Protein AF-A0AAW2WRI2-F1 (afdb_monomer_lite)

Foldseek 3Di:
DDDDDDDDDDDDDDDDDDDDDDDDDDDDDDDDDDDDDDDCPPPPPPDDDDDPVRVVVVVVVVVVVVVVVVVVVVVVVVVVVVVVVVVVVVVVVVVCLQCDADPPPRDRLCPDQPPVVVVVVVVVVVVVVVVVVVVVVVVVVVVPDDDDDDDDDDDDDDDPDPPVVVVVVVVVVPPCDPSCVVVVVVVVVVVVVVVVVVVVVVVVVVD

Sequence (207 aa):
MLPDMNSTASGGDESQRKGDDGINNKSGSEDLHNNSINNQELKRKRYHRHTPEQIQEMEANKHNFQFETWHEHHKNSYFRTENNELRAENMRCKEALSNARCRACGRAIPVVGMSSNLNCLRLENAQLREQIEYLAAILAKFVDKPLADEAITPSSTVSPTIDTEAVRNLKESRRLRRCDIPAILFLLMQLVLQMKFIVLANEIIDS

Radius of gyration: 45.11 Å; chains: 1; bounding box: 108×60×119 Å

InterPro domains:
  IPR042160 Class IV homeodomain-leucine zipper [PTHR45654] (43-156)

Organism: NCBI:txid2727402

Secondary structure (DSSP, 8-state):
----------------------------------------------PPPPPHHHHHHHHHHHHHHHHHHHHHHHHHHHHHHHHHHHHHHHHHHHHHHHH-B-TTT--B---S-HHHHHHHHHHHHHHHHHHHHHHHHHHHHHHTS------------------HHHHHHHHHHTS--TTTHHHHHHHHHHHHHHHHHHHHHHHHH--

pLDDT: mean 71.24, std 19.74, range [36.31, 97.12]

Structure (mmCIF, N/CA/C/O backbone):
data_AF-A0AAW2WRI2-F1
#
_entry.id   AF-A0AAW2WRI2-F1
#
loop_
_atom_site.group_PDB
_atom_site.id
_atom_site.type_symbol
_atom_site.label_atom_id
_atom_site.label_alt_id
_atom_site.label_comp_id
_atom_site.label_asym_id
_atom_site.label_entity_id
_atom_site.label_seq_id
_atom_site.pdbx_PDB_ins_code
_atom_site.Cartn_x
_atom_site.Cartn_y
_atom_site.Cartn_z
_atom_site.occupancy
_atom_site.B_iso_or_equiv
_atom_site.auth_seq_id
_atom_site.auth_comp_id
_atom_site.auth_asym_id
_atom_site.auth_atom_id
_atom_site.pdbx_PDB_model_num
ATOM 1 N N . MET A 1 1 ? -40.127 -7.952 11.377 1.00 47.16 1 MET A N 1
ATOM 2 C CA . MET A 1 1 ? -39.695 -8.940 10.368 1.00 47.16 1 MET A CA 1
ATOM 3 C C . MET A 1 1 ? -38.363 -8.467 9.810 1.00 47.16 1 MET A C 1
ATOM 5 O O . MET A 1 1 ? -38.342 -7.473 9.101 1.00 47.16 1 MET A O 1
ATOM 9 N N . LEU A 1 2 ? -37.268 -9.106 10.215 1.00 47.03 2 LEU A N 1
ATOM 10 C CA . LEU A 1 2 ? -35.945 -8.997 9.589 1.00 47.03 2 LEU A CA 1
ATOM 11 C C . LEU A 1 2 ? -35.676 -10.346 8.897 1.00 47.03 2 LEU A C 1
ATOM 13 O O . LEU A 1 2 ? -36.103 -11.359 9.454 1.00 47.03 2 LEU A O 1
ATOM 17 N N . PRO A 1 3 ? -35.038 -10.387 7.714 1.00 60.50 3 PRO A N 1
ATOM 18 C CA . PRO A 1 3 ? -34.647 -11.638 7.084 1.00 60.50 3 PRO A CA 1
ATOM 19 C C . PRO A 1 3 ? -33.284 -12.095 7.616 1.00 60.50 3 PRO A C 1
ATOM 21 O O . PRO A 1 3 ? -32.334 -11.313 7.680 1.00 60.50 3 PRO A O 1
ATOM 24 N N . ASP A 1 4 ? -33.202 -13.373 7.973 1.00 44.25 4 ASP A N 1
ATOM 25 C CA . ASP A 1 4 ? -31.965 -14.049 8.345 1.00 44.25 4 ASP A CA 1
ATOM 26 C C . ASP A 1 4 ? -31.072 -14.259 7.118 1.00 44.25 4 ASP A C 1
ATOM 28 O O . ASP A 1 4 ? -31.508 -14.787 6.092 1.00 44.25 4 ASP A O 1
ATOM 32 N N . MET A 1 5 ? -29.798 -13.882 7.244 1.00 54.41 5 MET A N 1
ATOM 33 C CA . MET A 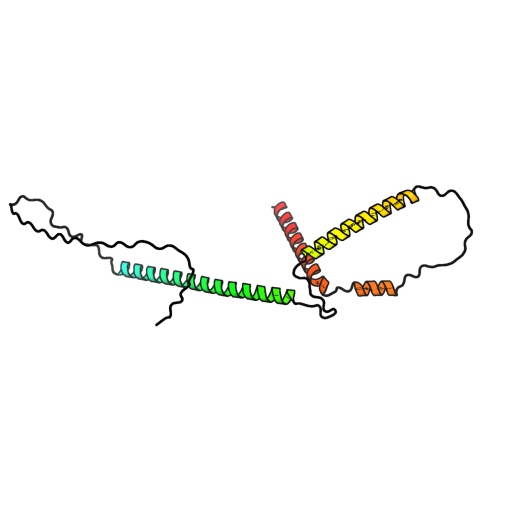1 5 ? -28.751 -14.238 6.289 1.00 54.41 5 MET A CA 1
ATOM 34 C C . MET A 1 5 ? -27.928 -15.384 6.862 1.00 54.41 5 MET A C 1
ATOM 36 O O . MET A 1 5 ? -27.078 -15.228 7.736 1.00 54.41 5 MET A O 1
ATOM 40 N N . ASN A 1 6 ? -28.261 -16.549 6.329 1.00 41.50 6 ASN A N 1
ATOM 41 C CA . ASN A 1 6 ? -27.577 -17.818 6.428 1.00 41.50 6 ASN A CA 1
ATOM 42 C C . ASN A 1 6 ? -26.214 -17.744 5.711 1.00 41.50 6 ASN A C 1
ATOM 44 O O . ASN A 1 6 ? -26.156 -17.340 4.550 1.00 41.50 6 ASN A O 1
ATOM 48 N N . SER A 1 7 ? -25.140 -18.182 6.369 1.00 43.34 7 SER A N 1
ATOM 49 C CA . SER A 1 7 ? -23.885 -18.545 5.703 1.00 43.34 7 SER A CA 1
ATOM 50 C C . SER A 1 7 ? -23.696 -20.043 5.845 1.00 43.34 7 SER A C 1
ATOM 52 O O . SER A 1 7 ? -23.239 -20.549 6.868 1.00 43.34 7 SER A O 1
ATOM 54 N N . THR A 1 8 ? -24.069 -20.738 4.779 1.00 43.44 8 THR A N 1
ATOM 55 C CA . THR A 1 8 ? -23.778 -22.140 4.526 1.00 43.44 8 THR A CA 1
ATOM 56 C C . THR A 1 8 ? -22.268 -22.305 4.353 1.00 43.44 8 THR A C 1
ATOM 58 O O . THR A 1 8 ? -21.699 -21.867 3.356 1.00 43.44 8 THR A O 1
ATOM 61 N N . ALA A 1 9 ? -21.614 -22.973 5.298 1.00 42.72 9 ALA A N 1
ATOM 62 C CA . ALA A 1 9 ? -20.387 -23.711 5.033 1.00 42.72 9 ALA A CA 1
ATOM 63 C C . ALA A 1 9 ? -20.629 -25.154 5.479 1.00 42.72 9 ALA A C 1
ATOM 65 O O . ALA A 1 9 ? -20.982 -25.433 6.620 1.00 42.72 9 ALA A O 1
ATOM 66 N N . SER A 1 10 ? -20.548 -26.028 4.488 1.00 42.22 10 SER A N 1
ATOM 67 C CA . SER A 1 10 ? -20.935 -27.429 4.480 1.00 42.22 10 SER A CA 1
ATOM 68 C C . SER A 1 10 ? -19.850 -28.314 5.096 1.00 42.22 10 SER A C 1
ATOM 70 O O . SER A 1 10 ? -18.679 -28.121 4.774 1.00 42.22 10 SER A O 1
ATOM 72 N N . GLY A 1 11 ? -20.255 -29.350 5.843 1.00 37.62 11 GLY A N 1
ATOM 73 C CA . GLY A 1 11 ? -19.534 -30.631 5.882 1.00 37.62 11 GLY A CA 1
ATOM 74 C C . GLY A 1 11 ? -19.335 -31.289 7.257 1.00 37.62 11 GLY A C 1
ATOM 75 O O . GLY A 1 11 ? -18.314 -31.022 7.874 1.00 37.62 11 GLY A O 1
ATOM 76 N N . GLY A 1 12 ? -20.272 -32.185 7.629 1.00 42.69 12 GLY A N 1
ATOM 77 C CA . GLY A 1 12 ? -20.120 -33.444 8.412 1.00 42.69 12 GLY A CA 1
ATOM 78 C C . GLY A 1 12 ? -19.697 -33.334 9.888 1.00 42.69 12 GLY A C 1
ATOM 79 O O . GLY A 1 12 ? -18.782 -32.598 10.213 1.00 42.69 12 GLY A O 1
ATOM 80 N N . ASP A 1 13 ? -20.288 -34.011 10.876 1.00 39.66 13 ASP A N 1
ATOM 81 C CA . ASP A 1 13 ? -20.990 -35.295 10.866 1.00 39.66 13 ASP A CA 1
ATOM 82 C C . ASP A 1 13 ? -22.164 -35.350 11.861 1.00 39.66 13 ASP A C 1
ATOM 84 O O . ASP A 1 13 ? -22.227 -34.651 12.874 1.00 39.66 13 ASP A O 1
ATOM 88 N N . GLU A 1 14 ? -23.101 -36.225 11.514 1.00 45.88 14 GLU A N 1
ATOM 89 C CA . GLU A 1 14 ? -24.366 -36.544 12.164 1.00 45.88 14 GLU A CA 1
ATOM 90 C C . GLU A 1 14 ? -24.211 -37.697 13.183 1.00 45.88 14 GLU A C 1
ATOM 92 O O . GLU A 1 14 ? -23.290 -38.504 13.076 1.00 45.88 14 GLU A O 1
ATOM 97 N N . SER A 1 15 ? -25.203 -37.839 14.077 1.00 44.00 15 SER A N 1
ATOM 98 C CA . SER A 1 15 ? -25.436 -38.904 15.089 1.00 44.00 15 SER A CA 1
ATOM 99 C C . SER A 1 15 ? -25.013 -38.513 16.514 1.00 44.00 15 SER A C 1
ATOM 101 O O . SER A 1 15 ? -23.879 -38.141 16.755 1.00 44.00 15 SER A O 1
ATOM 103 N N . GLN A 1 16 ? -25.846 -38.569 17.554 1.00 46.47 16 GLN A N 1
ATOM 104 C CA . GLN A 1 16 ? -27.067 -39.340 17.767 1.00 46.47 16 GLN A CA 1
ATOM 105 C C . GLN A 1 16 ? -27.889 -38.664 18.877 1.00 46.47 16 GLN A C 1
ATOM 107 O O . GLN A 1 16 ? -27.370 -38.317 19.937 1.00 46.47 16 GLN A O 1
ATOM 112 N N . ARG A 1 17 ? -29.195 -38.508 18.645 1.00 53.22 17 ARG A N 1
ATOM 113 C CA . ARG A 1 17 ? -30.177 -38.164 19.679 1.00 53.22 17 ARG A CA 1
ATOM 114 C C . ARG A 1 17 ? -30.472 -39.405 20.523 1.00 53.22 17 ARG A C 1
ATOM 116 O O . ARG A 1 17 ? -30.748 -40.460 19.959 1.00 53.22 17 ARG A O 1
ATOM 123 N N . LYS A 1 18 ? -30.539 -39.246 21.844 1.00 55.31 18 LYS A N 1
ATOM 124 C CA . LYS A 1 18 ? -31.410 -40.044 22.718 1.00 55.31 18 LYS A CA 1
ATOM 125 C C . LYS A 1 18 ? -31.896 -39.155 23.858 1.00 55.31 18 LYS A C 1
ATOM 127 O O . LYS A 1 18 ? -31.111 -38.747 24.706 1.00 55.31 18 LYS A O 1
ATOM 132 N N . GLY A 1 19 ? -33.180 -38.815 23.814 1.00 53.53 19 GLY A N 1
ATOM 133 C CA . GLY A 1 19 ? -33.929 -38.466 25.014 1.00 53.53 19 GLY A CA 1
ATOM 134 C C . GLY A 1 19 ? -34.420 -39.755 25.663 1.00 53.53 19 GLY A C 1
ATOM 135 O O . GLY A 1 19 ? -34.651 -40.725 24.941 1.00 53.53 19 GLY A O 1
ATOM 136 N N . ASP A 1 20 ? -34.548 -39.751 26.986 1.00 53.69 20 ASP A N 1
ATOM 137 C CA . ASP A 1 20 ? -35.508 -40.617 27.665 1.00 53.69 20 ASP A CA 1
ATOM 138 C C . ASP A 1 20 ? -35.852 -40.068 29.056 1.00 53.69 20 ASP A C 1
ATOM 140 O O . ASP A 1 20 ? -34.988 -39.868 29.909 1.00 53.69 20 ASP A O 1
ATOM 144 N N . ASP A 1 21 ? -37.134 -39.744 29.178 1.00 49.03 21 ASP A N 1
ATOM 145 C CA . ASP A 1 21 ? -38.068 -40.064 30.249 1.00 49.03 21 ASP A CA 1
ATOM 146 C C . ASP A 1 21 ? -37.798 -39.667 31.706 1.00 49.03 21 ASP A C 1
ATOM 148 O O . ASP A 1 21 ? -36.940 -40.165 32.435 1.00 49.03 21 ASP A O 1
ATOM 152 N N . GLY A 1 22 ? -38.683 -38.771 32.151 1.00 52.59 22 GLY A N 1
ATOM 153 C CA . GLY A 1 22 ? -38.867 -38.395 33.536 1.00 52.59 22 GLY A CA 1
ATOM 154 C C . GLY A 1 22 ? -39.382 -39.540 34.402 1.00 52.59 22 GLY A C 1
ATOM 155 O O . GLY A 1 22 ? -40.205 -40.357 33.996 1.00 52.59 22 GLY A O 1
ATOM 156 N N . ILE A 1 23 ? -38.953 -39.512 35.661 1.00 56.38 23 ILE A N 1
ATOM 157 C CA . ILE A 1 23 ? -39.511 -40.337 36.726 1.00 56.38 23 ILE A CA 1
ATOM 158 C C . ILE A 1 23 ? -39.968 -39.390 37.833 1.00 56.38 23 ILE A C 1
ATOM 160 O O . ILE A 1 23 ? -39.173 -38.802 38.568 1.00 56.38 23 ILE A O 1
ATOM 164 N N . ASN A 1 24 ? -41.282 -39.208 37.902 1.00 51.59 24 ASN A N 1
ATOM 165 C CA . ASN A 1 24 ? -41.974 -38.523 38.978 1.00 51.59 24 ASN A CA 1
ATOM 166 C C . ASN A 1 24 ? -42.201 -39.524 40.115 1.00 51.59 24 ASN A C 1
ATOM 168 O O . ASN A 1 24 ? -43.126 -40.327 40.037 1.00 51.59 24 ASN A O 1
ATOM 172 N N . ASN A 1 25 ? -41.391 -39.462 41.172 1.00 47.78 25 ASN A N 1
ATOM 173 C CA . ASN A 1 25 ? -41.648 -40.222 42.393 1.00 47.78 25 ASN A CA 1
ATOM 174 C C . ASN A 1 25 ? -42.131 -39.283 43.494 1.00 47.78 25 ASN A C 1
ATOM 176 O O . ASN A 1 25 ? -41.368 -38.731 44.285 1.00 47.78 25 ASN A O 1
ATOM 180 N N . LYS A 1 26 ? -43.454 -39.133 43.524 1.00 52.28 26 LYS A N 1
ATOM 181 C CA . LYS A 1 26 ? -44.216 -38.671 44.674 1.00 52.28 26 LYS A CA 1
ATOM 182 C C . LYS A 1 26 ? -44.413 -39.861 45.612 1.00 52.28 26 LYS A C 1
ATOM 184 O O . LYS A 1 26 ? -45.219 -40.731 45.314 1.00 52.28 26 LYS A O 1
ATOM 189 N N . SER A 1 27 ? -43.714 -39.866 46.743 1.00 46.06 27 SER A N 1
ATOM 190 C CA . SER A 1 27 ? -44.052 -40.721 47.885 1.00 46.06 27 SER A CA 1
ATOM 191 C C . SER A 1 27 ? -44.085 -39.874 49.144 1.00 46.06 27 SER A C 1
ATOM 193 O O . SER A 1 27 ? -43.056 -39.407 49.625 1.00 46.06 27 SER A O 1
ATOM 195 N N . GLY A 1 28 ? -45.301 -39.652 49.638 1.00 47.72 28 GLY A N 1
ATOM 196 C CA . GLY A 1 28 ? -45.527 -39.273 51.022 1.00 47.72 28 GLY A CA 1
ATOM 197 C C . GLY A 1 28 ? -45.498 -40.522 51.897 1.00 47.72 28 GLY A C 1
ATOM 198 O O . GLY A 1 28 ? -46.007 -41.567 51.499 1.00 47.72 28 GLY A O 1
ATOM 199 N N . SER A 1 29 ? -44.922 -40.386 53.084 1.00 51.91 29 SER A N 1
ATOM 200 C CA . SER A 1 29 ? -45.234 -41.225 54.236 1.00 51.91 29 SER A CA 1
ATOM 201 C C . SER A 1 29 ? -45.236 -40.311 55.449 1.00 51.91 29 SER A C 1
ATOM 203 O O . SER A 1 29 ? -44.223 -39.694 55.778 1.00 51.91 29 SER A O 1
ATOM 205 N N . GLU A 1 30 ? -46.414 -40.169 56.039 1.00 53.22 30 GLU A N 1
ATOM 206 C CA . GLU A 1 30 ? -46.618 -39.625 57.373 1.00 53.22 30 GLU A CA 1
ATOM 207 C C . GLU A 1 30 ? -46.161 -40.682 58.379 1.00 53.22 30 GLU A C 1
ATOM 209 O O . GLU A 1 30 ? -46.449 -41.851 58.159 1.00 53.22 30 GLU A O 1
ATOM 214 N N . ASP A 1 31 ? -45.468 -40.282 59.449 1.00 44.66 31 ASP A N 1
ATOM 215 C CA . ASP A 1 31 ? -45.507 -40.979 60.739 1.00 44.66 31 ASP A CA 1
ATOM 216 C C . ASP A 1 31 ? -45.047 -40.040 61.869 1.00 44.66 31 ASP A C 1
ATOM 218 O O . ASP A 1 31 ? -44.066 -39.301 61.768 1.00 44.66 31 ASP A O 1
ATOM 222 N N . LEU A 1 32 ? -45.837 -40.045 62.942 1.00 60.97 32 LEU A N 1
ATOM 223 C CA . LEU A 1 32 ? -45.822 -39.139 64.089 1.00 60.97 32 LEU A CA 1
ATOM 224 C C . LEU A 1 32 ? -45.046 -39.741 65.274 1.00 60.97 32 LEU A C 1
ATOM 226 O O . LEU A 1 32 ? -45.440 -40.808 65.738 1.00 60.97 32 LEU A O 1
ATOM 230 N N . HIS A 1 33 ? -44.105 -39.006 65.894 1.00 44.62 33 HIS A N 1
ATOM 231 C CA . HIS A 1 33 ? -44.036 -38.921 67.371 1.00 44.62 33 HIS A CA 1
ATOM 232 C C . HIS A 1 33 ? -43.147 -37.788 67.942 1.00 44.62 33 HIS A C 1
ATOM 234 O O . HIS A 1 33 ? -41.928 -37.790 67.835 1.00 44.62 33 HIS A O 1
ATOM 240 N N . ASN A 1 34 ? -43.837 -36.842 68.586 1.00 43.34 34 ASN A N 1
ATOM 241 C CA . ASN A 1 34 ? -43.597 -36.186 69.881 1.00 43.34 34 ASN A CA 1
ATOM 242 C C . ASN A 1 34 ? -42.181 -35.715 70.322 1.00 43.34 34 ASN A C 1
ATOM 244 O O . ASN A 1 34 ? -41.398 -36.453 70.908 1.00 43.34 34 ASN A O 1
ATOM 248 N N . ASN A 1 35 ? -41.978 -34.402 70.159 1.00 50.41 35 ASN A N 1
ATOM 249 C CA . ASN A 1 35 ? -41.475 -33.405 71.121 1.00 50.41 35 ASN A CA 1
ATOM 250 C C . ASN A 1 35 ? -40.192 -33.682 71.944 1.00 50.41 35 ASN A C 1
ATOM 252 O O . ASN A 1 35 ? -40.241 -34.225 73.045 1.00 50.41 35 ASN A O 1
ATOM 256 N N . SER A 1 36 ? -39.072 -33.102 71.493 1.00 41.16 36 SER A N 1
ATOM 257 C CA . SER A 1 36 ? -38.109 -32.443 72.387 1.00 41.16 36 SER A CA 1
ATOM 258 C C . SER A 1 36 ? -37.317 -31.369 71.627 1.00 41.16 36 SER A C 1
ATOM 260 O O . SER A 1 36 ? -36.593 -31.656 70.678 1.00 41.16 36 SER A O 1
ATOM 262 N N . ILE A 1 37 ? -37.561 -30.119 72.021 1.00 52.50 37 ILE A N 1
ATOM 263 C CA . ILE A 1 37 ? -36.780 -28.883 71.853 1.00 52.50 37 ILE A CA 1
ATOM 264 C C . ILE A 1 37 ? -35.458 -29.046 71.075 1.00 52.50 37 ILE A C 1
ATOM 266 O O . ILE A 1 37 ? -34.527 -29.651 71.592 1.00 52.50 37 ILE A O 1
ATOM 270 N N . ASN A 1 38 ? -35.351 -28.419 69.890 1.00 39.53 38 ASN A N 1
ATOM 271 C CA . ASN A 1 38 ? -34.228 -27.543 69.498 1.00 39.53 38 ASN A CA 1
ATOM 272 C C . ASN A 1 38 ? -34.357 -27.015 68.046 1.00 39.53 38 ASN A C 1
ATOM 274 O O . ASN A 1 38 ? -33.996 -27.669 67.076 1.00 39.53 38 ASN A O 1
ATOM 278 N N . ASN A 1 39 ? -34.798 -25.759 67.922 1.00 44.34 39 ASN A N 1
ATOM 279 C CA . ASN A 1 39 ? -34.110 -24.719 67.139 1.00 44.34 39 ASN A CA 1
ATOM 280 C C . ASN A 1 39 ? -33.724 -24.957 65.662 1.00 44.34 39 ASN A C 1
ATOM 282 O O . ASN A 1 39 ? -32.673 -24.487 65.228 1.00 44.34 39 ASN A O 1
ATOM 286 N N . GLN A 1 40 ? -34.582 -25.543 64.831 1.00 50.38 40 GLN A N 1
ATOM 287 C CA . GLN A 1 40 ? -34.477 -25.344 63.376 1.00 50.38 40 GLN A CA 1
ATOM 288 C C . GLN A 1 40 ? -35.842 -25.056 62.758 1.00 50.38 40 GLN A C 1
ATOM 290 O O . GLN A 1 40 ? -36.305 -25.723 61.838 1.00 50.38 40 GLN A O 1
ATOM 295 N N . GLU A 1 41 ? -36.475 -23.989 63.250 1.00 50.34 41 GLU A N 1
ATOM 296 C CA . GLU A 1 41 ? -37.354 -23.187 62.407 1.00 50.34 41 GLU A CA 1
ATOM 297 C C . GLU A 1 41 ? -36.626 -22.983 61.075 1.00 50.34 41 GLU A C 1
ATOM 299 O O . GLU A 1 41 ? -35.471 -22.549 61.059 1.00 50.34 41 GLU A O 1
ATOM 304 N N . LEU A 1 42 ? -37.264 -23.399 59.982 1.00 57.81 42 LEU A N 1
ATOM 305 C CA . LEU A 1 42 ? -36.819 -23.206 58.612 1.00 57.81 42 LEU A CA 1
ATOM 306 C C . LEU A 1 42 ? -36.471 -21.727 58.423 1.00 57.81 42 LEU A C 1
ATOM 308 O O . LEU A 1 42 ? -37.320 -20.929 58.024 1.00 57.81 42 LEU A O 1
ATOM 312 N N . LYS A 1 43 ? -35.221 -21.355 58.725 1.00 54.16 43 LYS A N 1
ATOM 313 C CA . LYS A 1 43 ? -34.659 -20.030 58.490 1.00 54.16 43 LYS A CA 1
ATOM 314 C C . LYS A 1 43 ? -34.570 -19.885 56.983 1.00 54.16 43 LYS A C 1
ATOM 316 O O . LYS A 1 43 ? -33.516 -20.074 56.380 1.00 54.16 43 LYS A O 1
ATOM 321 N N . ARG A 1 44 ? -35.715 -19.592 56.361 1.00 59.69 44 ARG A N 1
ATOM 322 C CA . ARG A 1 44 ? -35.811 -19.073 55.007 1.00 59.69 44 ARG A CA 1
ATOM 323 C C . ARG A 1 44 ? -34.824 -17.924 54.974 1.00 59.69 44 ARG A C 1
ATOM 325 O O . ARG A 1 44 ? -35.032 -16.919 55.653 1.00 59.69 44 ARG A O 1
ATOM 332 N N . LYS A 1 45 ? -33.705 -18.137 54.280 1.00 59.25 45 LYS A N 1
ATOM 333 C CA . LYS A 1 45 ? -32.652 -17.140 54.125 1.00 59.25 45 LYS A CA 1
ATOM 334 C C . LYS A 1 45 ? -33.337 -15.903 53.563 1.00 59.25 45 LYS A C 1
ATOM 336 O O . LYS A 1 45 ? -33.780 -15.898 52.418 1.00 59.25 45 LYS A O 1
ATOM 341 N N . ARG A 1 46 ? -33.528 -14.897 54.416 1.00 64.19 46 ARG A N 1
ATOM 342 C CA . ARG A 1 46 ? -34.139 -13.631 54.036 1.00 64.19 46 ARG A CA 1
ATOM 343 C C . ARG A 1 46 ? -33.089 -12.931 53.184 1.00 64.19 46 ARG A C 1
ATOM 345 O O . ARG A 1 46 ? -32.133 -12.378 53.720 1.00 64.19 46 ARG A O 1
ATOM 352 N N . TYR A 1 47 ? -33.199 -13.087 51.866 1.00 71.50 47 TYR A N 1
ATOM 353 C CA . TYR A 1 47 ? -32.266 -12.487 50.921 1.00 71.50 47 TYR A CA 1
ATOM 354 C C . TYR A 1 47 ? -32.177 -10.986 51.197 1.00 71.50 47 TYR A C 1
ATOM 356 O O . TYR A 1 47 ? -33.203 -10.315 51.335 1.00 71.50 47 TYR A O 1
ATOM 364 N N . HIS A 1 48 ? -30.954 -10.473 51.319 1.00 81.69 48 HIS A N 1
ATOM 365 C CA . HIS A 1 48 ? -30.738 -9.035 51.366 1.00 81.69 48 HIS A CA 1
ATOM 366 C C . HIS A 1 48 ? -31.167 -8.452 50.026 1.00 81.69 48 HIS A C 1
ATOM 368 O O . HIS A 1 48 ? -30.658 -8.830 48.971 1.00 81.69 48 HIS A O 1
ATOM 374 N N . ARG A 1 49 ? -32.160 -7.567 50.072 1.00 81.94 49 ARG A N 1
ATOM 375 C CA . ARG A 1 49 ? -32.594 -6.811 48.907 1.00 81.94 49 ARG A CA 1
ATOM 376 C C . ARG A 1 49 ? -31.636 -5.637 48.747 1.00 81.94 49 ARG A C 1
ATOM 378 O O . ARG A 1 49 ? -31.415 -4.911 49.712 1.00 81.94 49 ARG A O 1
ATOM 385 N N . HIS A 1 50 ? -31.089 -5.472 47.548 1.00 90.56 50 HIS A N 1
ATOM 386 C CA . HIS A 1 50 ? -30.265 -4.316 47.206 1.00 90.56 50 HIS A CA 1
ATOM 387 C C . HIS A 1 50 ? -31.044 -3.021 47.452 1.00 90.56 50 HIS A C 1
ATOM 389 O O . HIS A 1 50 ? -32.268 -2.973 47.251 1.00 90.56 50 HIS A O 1
ATOM 395 N N . THR A 1 51 ? -30.343 -1.985 47.906 1.00 92.81 51 THR A N 1
ATOM 396 C CA . THR A 1 51 ? -30.940 -0.657 48.052 1.00 92.81 51 THR A CA 1
ATOM 397 C C . THR A 1 51 ? -31.289 -0.095 46.667 1.00 92.81 51 THR A C 1
ATOM 399 O O . THR A 1 51 ? -30.700 -0.509 45.666 1.00 92.81 51 THR A O 1
ATOM 402 N N . PRO A 1 52 ? -32.254 0.834 46.564 1.00 92.88 52 PRO A N 1
ATOM 403 C CA . PRO A 1 52 ? -32.579 1.480 45.291 1.00 92.88 52 PRO A CA 1
ATOM 404 C C . PRO A 1 52 ? -31.358 2.112 44.605 1.00 92.88 52 PRO A C 1
ATOM 406 O O . PRO A 1 52 ? -31.222 2.007 43.392 1.00 92.88 52 PRO A O 1
ATOM 409 N N . GLU A 1 53 ? -30.440 2.685 45.384 1.00 93.25 53 GLU A N 1
ATOM 410 C CA . GLU A 1 53 ? -29.192 3.289 44.897 1.00 93.25 53 GLU A CA 1
ATOM 411 C C . GLU A 1 53 ? -28.270 2.249 44.250 1.00 93.25 53 GLU A C 1
ATOM 413 O O . GLU A 1 53 ? -27.770 2.463 43.150 1.00 93.25 53 GLU A O 1
ATOM 418 N N . GLN A 1 54 ? -28.112 1.081 44.880 1.00 93.44 54 GLN A N 1
ATOM 419 C CA . GLN A 1 54 ? -27.318 -0.017 44.323 1.00 93.44 54 GLN A CA 1
ATOM 420 C C . GLN A 1 54 ? -27.908 -0.546 43.016 1.00 93.44 54 GLN A C 1
ATOM 422 O O . GLN A 1 54 ? -27.166 -0.926 42.117 1.00 93.44 54 GLN A O 1
ATOM 427 N N . ILE A 1 55 ? -29.239 -0.585 42.905 1.00 91.88 55 ILE A N 1
ATOM 428 C CA . ILE A 1 55 ? -29.922 -0.996 41.672 1.00 91.88 55 ILE A CA 1
ATOM 429 C C . ILE A 1 55 ? -29.668 0.037 40.572 1.00 91.88 55 ILE A C 1
ATOM 431 O O . ILE A 1 55 ? -29.289 -0.344 39.468 1.00 91.88 55 ILE A O 1
ATOM 435 N N . GLN A 1 56 ? -29.796 1.326 40.889 1.00 96.12 56 GLN A N 1
ATOM 436 C CA . GLN A 1 56 ? -29.557 2.414 39.944 1.00 96.12 56 GLN A CA 1
ATOM 437 C C . GLN A 1 56 ? -28.108 2.433 39.437 1.00 96.12 56 GLN A C 1
ATOM 439 O O . GLN A 1 56 ? -27.877 2.617 38.244 1.00 96.12 56 GLN A O 1
ATOM 444 N N . GLU A 1 57 ? -27.132 2.199 40.315 1.00 95.38 57 GLU A N 1
ATOM 445 C CA . GLU A 1 57 ? -25.724 2.086 39.926 1.00 95.38 57 GLU A CA 1
ATOM 446 C C . GLU A 1 57 ? -25.489 0.874 39.012 1.00 95.38 57 GLU A C 1
ATOM 448 O O . GLU A 1 57 ? -24.826 0.982 37.980 1.00 95.38 57 GLU A O 1
ATOM 453 N N . MET A 1 58 ? -26.081 -0.279 39.336 1.00 94.12 58 MET A N 1
ATOM 454 C CA . MET A 1 58 ? -25.983 -1.484 38.507 1.00 94.12 58 MET A CA 1
ATOM 455 C C . MET A 1 58 ? -26.600 -1.279 37.121 1.00 94.12 58 MET A C 1
ATOM 457 O O . MET A 1 58 ? -26.042 -1.724 36.117 1.00 94.12 58 MET A O 1
ATOM 461 N N . GLU A 1 59 ? -27.744 -0.599 37.060 1.00 95.56 59 GLU A N 1
ATOM 462 C CA . GLU A 1 59 ? -28.415 -0.241 35.814 1.00 95.56 59 GLU A CA 1
ATOM 463 C C . GLU A 1 59 ? -27.562 0.734 34.996 1.00 95.56 59 GLU A C 1
ATOM 465 O O . GLU A 1 59 ? -27.333 0.486 33.812 1.00 95.56 59 GLU A O 1
ATOM 470 N N . ALA A 1 60 ? -27.005 1.777 35.617 1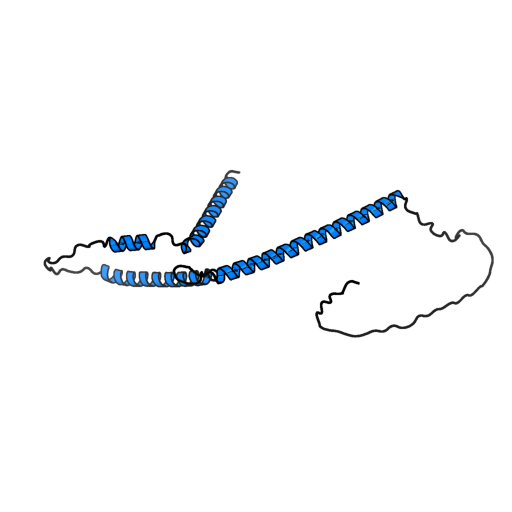.00 93.94 60 ALA A N 1
ATOM 471 C CA . ALA A 1 60 ? -26.104 2.723 34.960 1.00 93.94 60 ALA A CA 1
ATOM 472 C C . ALA A 1 60 ? -24.843 2.037 34.408 1.00 93.94 60 ALA A C 1
ATOM 474 O O . ALA A 1 60 ? -24.493 2.236 33.244 1.00 93.94 60 ALA A O 1
ATOM 475 N N . ASN A 1 61 ? -24.210 1.162 35.192 1.00 95.00 61 ASN A N 1
ATOM 476 C CA . ASN A 1 61 ? -23.040 0.394 34.763 1.00 95.00 61 ASN A CA 1
ATOM 477 C C . ASN A 1 61 ? -23.374 -0.549 33.603 1.00 95.00 61 ASN A C 1
ATOM 479 O O . ASN A 1 61 ? -22.609 -0.654 32.645 1.00 95.00 61 ASN A O 1
ATOM 483 N N . LYS A 1 62 ? -24.543 -1.197 33.640 1.00 94.12 62 LYS A N 1
ATOM 484 C CA . LYS A 1 62 ? -25.035 -2.029 32.536 1.00 94.12 62 LYS A CA 1
ATOM 485 C C . LYS A 1 62 ? -25.249 -1.208 31.263 1.00 94.12 62 LYS A C 1
ATOM 487 O O . LYS A 1 62 ? -24.876 -1.667 30.184 1.00 94.12 62 LYS A O 1
ATOM 492 N N . HIS A 1 63 ? -25.840 -0.019 31.375 1.00 94.94 63 HIS A N 1
ATOM 493 C CA . HIS A 1 63 ? -26.039 0.881 30.241 1.00 94.94 63 HIS A CA 1
ATOM 494 C C . HIS A 1 63 ? -24.712 1.386 29.673 1.00 94.94 63 HIS A C 1
ATOM 496 O O . HIS A 1 63 ? -24.546 1.369 28.455 1.00 94.94 63 HIS A O 1
ATOM 502 N N . ASN A 1 64 ? -23.755 1.763 30.527 1.00 93.69 64 ASN A N 1
ATOM 503 C CA . ASN A 1 64 ? -22.441 2.208 30.075 1.00 93.69 64 ASN A CA 1
ATOM 504 C C . ASN A 1 64 ? -21.673 1.074 29.380 1.00 93.69 64 ASN A C 1
ATOM 506 O O . ASN A 1 64 ? -21.211 1.244 28.257 1.00 93.69 64 ASN A O 1
ATOM 510 N N . PHE A 1 65 ? -21.649 -0.124 29.970 1.00 95.31 65 PHE A N 1
ATOM 511 C CA . PHE A 1 65 ? -21.029 -1.299 29.353 1.00 95.31 65 PHE A CA 1
ATOM 512 C C . PHE A 1 65 ? -21.663 -1.653 27.997 1.00 95.31 65 PHE A C 1
ATOM 514 O O . PHE A 1 65 ? -20.959 -1.966 27.034 1.00 95.31 65 PHE A O 1
ATOM 521 N N . GLN A 1 66 ? -22.996 -1.581 27.889 1.00 93.00 66 GLN A N 1
ATOM 522 C CA . GLN A 1 66 ? -23.690 -1.783 26.613 1.00 93.00 66 GLN A CA 1
ATOM 523 C C . GLN A 1 66 ? -23.330 -0.713 25.581 1.00 93.00 66 GLN A C 1
ATOM 525 O O . GLN A 1 66 ? -23.093 -1.056 24.423 1.00 93.00 66 GLN A O 1
ATOM 530 N N . PHE A 1 67 ? -23.282 0.559 25.982 1.00 95.94 67 PHE A N 1
ATOM 531 C CA . PHE A 1 67 ? -22.920 1.662 25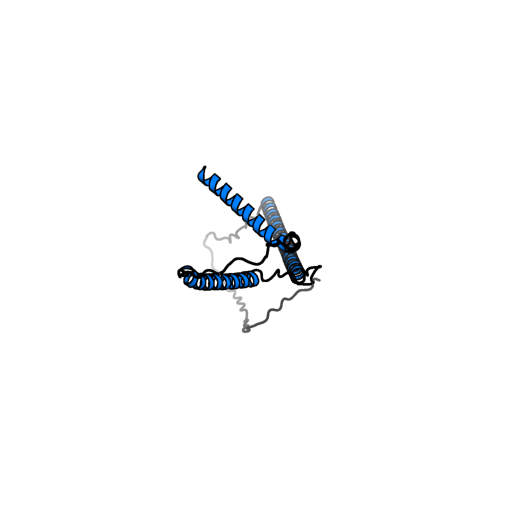.097 1.00 95.94 67 PHE A CA 1
ATOM 532 C C . PHE A 1 67 ? -21.478 1.537 24.605 1.00 95.94 67 PHE A C 1
ATOM 534 O O . PHE A 1 67 ? -21.248 1.616 23.402 1.00 95.94 67 PHE A O 1
ATOM 541 N N . GLU A 1 68 ? -20.525 1.270 25.499 1.00 94.50 68 GLU A N 1
ATOM 542 C CA . GLU A 1 68 ? -19.119 1.048 25.157 1.00 94.50 68 GLU A CA 1
ATOM 543 C C . GLU A 1 68 ? -18.971 -0.129 24.189 1.00 94.50 68 GLU A C 1
ATOM 545 O O . GLU A 1 68 ? -18.349 0.011 23.140 1.00 94.50 68 GLU A O 1
ATOM 550 N N . THR A 1 69 ? -19.629 -1.258 24.465 1.00 92.50 69 THR A N 1
ATOM 551 C CA . THR A 1 69 ? -19.613 -2.433 23.579 1.00 92.50 69 THR A CA 1
ATOM 552 C C . THR A 1 69 ? -20.190 -2.107 22.198 1.00 92.50 69 THR A C 1
ATOM 554 O O . THR A 1 69 ? -19.580 -2.425 21.175 1.00 92.50 69 THR A O 1
ATOM 557 N N . TRP A 1 70 ? -21.348 -1.441 22.143 1.00 93.69 70 TRP A N 1
ATOM 558 C CA . TRP A 1 70 ? -21.967 -1.018 20.884 1.00 93.69 70 TRP A CA 1
ATOM 559 C C . TRP A 1 70 ? -21.070 -0.043 20.113 1.00 93.69 70 TRP A C 1
ATOM 561 O O . TRP A 1 70 ? -20.876 -0.200 18.907 1.00 93.69 70 TRP A O 1
ATOM 571 N N . HIS A 1 71 ? -20.475 0.922 20.810 1.00 94.06 71 HIS A N 1
ATOM 572 C CA . HIS A 1 71 ? -19.576 1.913 20.240 1.00 94.06 71 HIS A CA 1
ATOM 573 C C . HIS A 1 71 ? -18.291 1.271 19.696 1.00 94.06 71 HIS A C 1
ATOM 575 O O . HIS A 1 71 ? -17.870 1.592 18.585 1.00 94.06 71 HIS A O 1
ATOM 581 N N . GLU A 1 72 ? -17.690 0.318 20.416 1.00 93.94 72 GLU A N 1
ATOM 582 C CA . GLU A 1 72 ? -16.543 -0.456 19.930 1.00 93.94 72 GLU A CA 1
ATOM 583 C C . GLU A 1 72 ? -16.895 -1.284 18.691 1.00 93.94 72 GLU A C 1
ATOM 585 O O . GLU A 1 72 ? -16.166 -1.247 17.697 1.00 93.94 72 GLU A O 1
ATOM 590 N N . HIS A 1 73 ? -18.034 -1.984 18.695 1.00 94.19 73 HIS A N 1
ATOM 591 C CA . HIS A 1 73 ? -18.503 -2.714 17.515 1.00 94.19 73 HIS A CA 1
ATOM 592 C C . HIS A 1 73 ? -18.739 -1.785 16.321 1.00 94.19 73 HIS A C 1
ATOM 594 O O . HIS A 1 73 ? -18.332 -2.119 15.207 1.00 94.19 73 HIS A O 1
ATOM 600 N N . HIS A 1 74 ? -19.337 -0.614 16.543 1.00 95.94 74 HIS A N 1
ATOM 601 C CA . HIS A 1 74 ? -19.569 0.382 15.502 1.00 95.94 74 HIS A CA 1
ATOM 602 C C . HIS A 1 74 ? -18.250 0.915 14.927 1.00 95.94 74 HIS A C 1
ATOM 604 O O . HIS A 1 74 ? -18.067 0.911 13.709 1.00 95.94 74 HIS A O 1
ATOM 610 N N . LYS A 1 75 ? -17.289 1.298 15.781 1.00 94.25 75 LYS A N 1
ATOM 611 C CA . LYS A 1 75 ? -15.947 1.724 15.350 1.00 94.25 75 LYS A CA 1
ATOM 612 C C . LYS A 1 75 ? -15.222 0.628 14.574 1.00 94.25 75 LYS A C 1
ATOM 614 O O . LYS A 1 75 ? -14.659 0.896 13.518 1.00 94.25 75 LYS A O 1
ATOM 619 N N . ASN A 1 76 ? -15.254 -0.614 15.052 1.00 93.25 76 ASN A N 1
ATOM 620 C CA . ASN A 1 76 ? -14.617 -1.739 14.367 1.00 93.25 76 ASN A CA 1
ATOM 621 C C . ASN A 1 76 ? -15.283 -2.017 13.009 1.00 93.25 76 ASN A C 1
ATOM 623 O O . ASN A 1 76 ? -14.594 -2.225 12.014 1.00 93.25 76 ASN A O 1
ATOM 627 N N . SER A 1 77 ? -16.615 -1.953 12.942 1.00 96.69 77 SER A N 1
ATOM 628 C CA . SER A 1 77 ? -17.373 -2.073 11.692 1.00 96.69 77 SER A CA 1
ATOM 629 C C . SER A 1 77 ? -17.008 -0.973 10.695 1.00 96.69 77 SER A C 1
ATOM 631 O O . SER A 1 77 ? -16.777 -1.257 9.518 1.00 96.69 77 SER A O 1
ATOM 633 N N . TYR A 1 78 ? -16.902 0.270 11.167 1.00 95.81 78 TYR A N 1
ATOM 634 C CA . TYR A 1 78 ? -16.453 1.404 10.366 1.00 95.81 78 TYR A CA 1
ATOM 635 C C . TYR A 1 78 ? -15.039 1.167 9.817 1.00 95.81 78 TYR A C 1
ATOM 637 O O . TYR A 1 78 ? -14.854 1.146 8.601 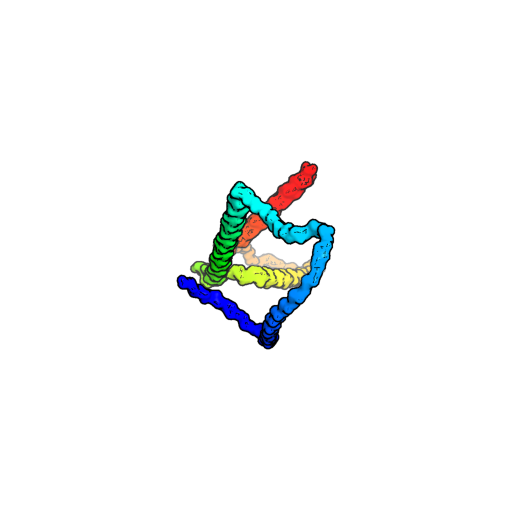1.00 95.81 78 TYR A O 1
ATOM 645 N N . PHE A 1 79 ? -14.065 0.853 10.680 1.00 96.69 79 PHE A N 1
ATOM 646 C CA . PHE A 1 79 ? -12.686 0.599 10.251 1.00 96.69 79 PHE A CA 1
ATOM 647 C C . PHE A 1 79 ? -12.562 -0.594 9.301 1.00 96.69 79 PHE A C 1
ATOM 649 O O . PHE A 1 79 ? -11.753 -0.561 8.378 1.00 96.69 79 PHE A O 1
ATOM 656 N N . ARG A 1 80 ? -13.356 -1.657 9.483 1.00 94.94 80 ARG A N 1
ATOM 657 C CA . ARG A 1 80 ? -13.391 -2.790 8.543 1.00 94.94 80 ARG A CA 1
ATOM 658 C C . ARG A 1 80 ? -13.905 -2.370 7.172 1.00 94.94 80 ARG A C 1
ATOM 660 O O . ARG A 1 80 ? -13.347 -2.803 6.166 1.00 94.94 80 ARG A O 1
ATOM 667 N N . THR A 1 81 ? -14.947 -1.545 7.141 1.00 96.75 81 THR A N 1
ATOM 668 C CA . THR A 1 81 ? -15.526 -1.023 5.898 1.00 96.75 81 THR A CA 1
ATOM 669 C C . THR A 1 81 ? -14.506 -0.153 5.170 1.00 96.75 81 THR A C 1
ATOM 671 O O . THR A 1 81 ? -14.159 -0.457 4.032 1.00 96.75 81 THR A O 1
ATOM 674 N N . GLU A 1 82 ? -13.916 0.822 5.862 1.00 97.12 82 GLU A N 1
ATOM 675 C CA . GLU A 1 82 ? -12.871 1.699 5.321 1.00 97.12 82 GLU A CA 1
ATOM 676 C C . GLU A 1 82 ? -11.637 0.906 4.856 1.00 97.12 82 GLU A C 1
ATOM 678 O O . GLU A 1 82 ? -11.089 1.152 3.784 1.00 97.12 82 GLU A O 1
ATOM 683 N N . ASN A 1 83 ? -11.213 -0.122 5.599 1.00 95.25 83 ASN A N 1
ATOM 684 C CA . ASN A 1 83 ? -10.090 -0.965 5.185 1.00 95.25 83 ASN A CA 1
ATOM 685 C C . ASN A 1 83 ? -10.399 -1.759 3.907 1.00 95.25 83 ASN A C 1
ATOM 687 O O . ASN A 1 83 ? -9.532 -1.911 3.044 1.00 95.25 83 ASN A O 1
ATOM 691 N N . ASN A 1 84 ? -11.629 -2.253 3.765 1.00 96.31 84 ASN A N 1
ATOM 692 C CA . ASN A 1 84 ? -12.070 -2.929 2.549 1.00 96.31 84 ASN A CA 1
ATOM 693 C C . ASN A 1 84 ? -12.132 -1.960 1.360 1.00 96.31 84 ASN A C 1
ATOM 695 O O . ASN A 1 84 ? -11.709 -2.327 0.264 1.00 96.31 84 ASN A O 1
ATOM 699 N N . GLU A 1 85 ? -12.574 -0.721 1.574 1.00 97.12 85 GLU A N 1
ATOM 700 C CA . GLU A 1 85 ? -12.549 0.336 0.558 1.00 97.12 85 GLU A CA 1
ATOM 701 C C . GLU A 1 85 ? -11.121 0.689 0.138 1.00 97.12 85 GLU A C 1
ATOM 703 O O . GLU A 1 85 ? -10.824 0.717 -1.056 1.00 97.12 85 GLU A O 1
ATOM 708 N N . LEU A 1 86 ? -10.210 0.868 1.099 1.00 96.06 86 LEU A N 1
ATOM 709 C CA . LEU A 1 86 ? -8.793 1.114 0.833 1.00 96.06 86 LEU A CA 1
ATOM 710 C C . LEU A 1 86 ? -8.153 -0.046 0.069 1.00 96.06 86 LEU A C 1
ATOM 712 O O . LEU A 1 86 ? -7.387 0.186 -0.863 1.00 96.06 86 LEU A O 1
ATOM 716 N N . ARG A 1 87 ? -8.473 -1.300 0.412 1.00 95.12 87 ARG A N 1
ATOM 717 C CA . ARG A 1 87 ? -8.018 -2.474 -0.351 1.00 95.12 87 ARG A CA 1
ATOM 718 C C . ARG A 1 87 ? -8.569 -2.467 -1.774 1.00 95.12 87 ARG A C 1
ATOM 720 O O . ARG A 1 87 ? -7.813 -2.742 -2.703 1.00 95.12 87 ARG A O 1
ATOM 727 N N . ALA A 1 88 ? -9.845 -2.132 -1.956 1.00 96.38 88 ALA A N 1
ATOM 728 C CA . ALA A 1 88 ? -10.461 -2.039 -3.275 1.00 96.38 88 ALA A CA 1
ATOM 729 C C . ALA A 1 88 ? -9.828 -0.921 -4.122 1.00 96.38 88 ALA A C 1
ATOM 731 O O . ALA A 1 88 ? -9.476 -1.157 -5.275 1.00 96.38 88 ALA A O 1
ATOM 732 N N . GLU A 1 89 ? -9.605 0.264 -3.550 1.00 93.44 89 GLU A N 1
ATOM 733 C CA . GLU A 1 89 ? -8.906 1.373 -4.212 1.00 93.44 89 GLU A CA 1
ATOM 734 C C . GLU A 1 89 ? -7.455 1.006 -4.532 1.00 93.44 89 GLU A C 1
ATOM 736 O O . GLU A 1 89 ? -6.974 1.265 -5.631 1.00 93.44 89 GLU A O 1
ATOM 741 N N . ASN A 1 90 ? -6.764 0.315 -3.623 1.00 90.25 90 ASN A N 1
ATOM 742 C CA . ASN A 1 90 ? -5.408 -0.165 -3.861 1.00 90.25 90 ASN A CA 1
ATOM 743 C C . ASN A 1 90 ? -5.352 -1.132 -5.052 1.00 90.25 90 ASN A C 1
ATOM 745 O O . ASN A 1 90 ? -4.439 -1.038 -5.873 1.00 90.25 90 ASN A O 1
ATOM 749 N N . MET A 1 91 ? -6.338 -2.026 -5.177 1.00 89.81 91 MET A N 1
ATOM 750 C CA . MET A 1 91 ? -6.471 -2.910 -6.335 1.00 89.81 91 MET A CA 1
ATOM 751 C C . MET A 1 91 ? -6.752 -2.129 -7.621 1.00 89.81 91 MET A C 1
ATOM 753 O O . MET A 1 91 ? -6.068 -2.363 -8.616 1.00 89.81 91 MET A O 1
ATOM 757 N N . ARG A 1 92 ? -7.665 -1.148 -7.592 1.00 92.81 92 ARG A N 1
ATOM 758 C CA . ARG A 1 92 ? -7.940 -0.265 -8.740 1.00 92.81 92 ARG A CA 1
ATOM 759 C C . ARG A 1 92 ? -6.697 0.499 -9.187 1.00 92.81 92 ARG A C 1
ATOM 761 O O . ARG A 1 92 ? -6.378 0.517 -10.371 1.00 92.81 92 ARG A O 1
ATOM 768 N N . CYS A 1 93 ? -5.960 1.088 -8.249 1.00 85.19 93 CYS A N 1
ATOM 769 C CA . CYS A 1 93 ? -4.715 1.798 -8.528 1.00 85.19 93 CYS A CA 1
ATOM 770 C C . CYS A 1 93 ? -3.656 0.869 -9.133 1.00 85.19 93 CYS A C 1
ATOM 772 O O . CYS A 1 93 ? -3.012 1.226 -10.119 1.00 85.19 93 CYS A O 1
ATOM 774 N N . LYS A 1 94 ? -3.484 -0.336 -8.575 1.00 84.62 94 LYS A N 1
ATOM 775 C CA . LYS A 1 94 ? -2.565 -1.348 -9.116 1.00 84.62 94 LYS A CA 1
ATOM 776 C C . LYS A 1 94 ? -2.932 -1.746 -10.543 1.00 84.62 94 LYS A C 1
ATOM 778 O O . LYS A 1 94 ? -2.047 -1.823 -11.391 1.00 84.62 94 LYS A O 1
ATOM 783 N N . GLU A 1 95 ? -4.214 -1.955 -10.822 1.00 85.88 95 GLU A N 1
ATOM 784 C CA . GLU A 1 95 ? -4.704 -2.276 -12.163 1.00 85.88 95 GLU A CA 1
ATOM 785 C C . GLU A 1 95 ? -4.508 -1.105 -13.137 1.00 85.88 95 GLU A C 1
ATOM 787 O O . GLU A 1 95 ? -3.971 -1.288 -14.230 1.00 85.88 95 GLU A O 1
ATOM 792 N N . ALA A 1 96 ? -4.858 0.116 -12.725 1.00 85.88 96 ALA A N 1
ATOM 793 C CA . ALA A 1 96 ? -4.657 1.324 -13.520 1.00 85.88 96 ALA A CA 1
ATOM 794 C C . ALA A 1 96 ? -3.178 1.532 -13.874 1.00 85.88 96 ALA A C 1
ATOM 796 O O . ALA A 1 96 ? -2.857 1.867 -15.013 1.00 85.88 96 ALA A O 1
ATOM 797 N N . LEU A 1 97 ? -2.270 1.280 -12.926 1.00 80.25 97 LEU A N 1
ATOM 798 C CA . LEU A 1 97 ? -0.825 1.337 -13.146 1.00 80.25 97 LEU A CA 1
ATOM 799 C C . LEU A 1 97 ? -0.326 0.212 -14.055 1.00 80.25 97 LEU A C 1
ATOM 801 O O . LEU A 1 97 ? 0.500 0.468 -14.926 1.00 80.25 97 LEU A O 1
ATOM 805 N N . SER A 1 98 ? -0.843 -1.008 -13.896 1.00 79.75 98 SER A N 1
ATOM 806 C CA . SER A 1 98 ? -0.533 -2.137 -14.782 1.00 79.75 98 SER A CA 1
ATOM 807 C C . SER A 1 98 ? -0.942 -1.854 -16.232 1.00 79.75 98 SER A C 1
ATOM 809 O O . SER A 1 98 ? -0.233 -2.212 -17.171 1.00 79.75 98 SER A O 1
ATOM 811 N N . ASN A 1 99 ? -2.073 -1.176 -16.423 1.00 77.62 99 ASN A N 1
ATOM 812 C CA . ASN A 1 99 ? -2.610 -0.832 -17.737 1.00 77.62 99 ASN A CA 1
ATOM 813 C C . ASN A 1 99 ? -2.093 0.511 -18.274 1.00 77.62 99 ASN A C 1
ATOM 815 O O . ASN A 1 99 ? -2.365 0.863 -19.427 1.00 77.62 99 ASN A O 1
ATOM 819 N N . ALA A 1 100 ? -1.341 1.267 -17.471 1.00 80.94 100 ALA A N 1
ATOM 820 C CA . ALA A 1 100 ? -0.810 2.558 -17.866 1.00 80.94 100 ALA A CA 1
ATOM 821 C C . ALA A 1 100 ? 0.189 2.396 -19.018 1.00 80.94 100 ALA A C 1
ATOM 823 O O . ALA A 1 100 ? 1.143 1.616 -18.962 1.00 80.94 100 ALA A O 1
ATOM 824 N N . ARG A 1 101 ? -0.017 3.175 -20.082 1.00 81.81 101 ARG A N 1
ATOM 825 C CA . ARG A 1 101 ? 0.829 3.174 -21.279 1.00 81.81 101 ARG A CA 1
ATOM 826 C C . ARG A 1 101 ? 1.435 4.546 -21.507 1.00 81.81 101 ARG A C 1
ATOM 828 O O . ARG A 1 101 ? 0.805 5.580 -21.285 1.00 81.81 101 ARG A O 1
ATOM 835 N N . CYS A 1 102 ? 2.670 4.560 -21.993 1.00 69.50 102 CYS A N 1
ATOM 836 C CA . CYS A 1 102 ? 3.338 5.791 -22.384 1.00 69.50 102 CYS A CA 1
ATOM 837 C C . CYS A 1 102 ? 2.618 6.432 -23.581 1.00 69.50 102 CYS A C 1
ATOM 839 O O . CYS A 1 102 ? 2.517 5.820 -24.644 1.00 69.50 102 CYS A O 1
ATOM 841 N N . ARG A 1 103 ? 2.190 7.694 -23.449 1.00 70.50 103 ARG A N 1
ATOM 842 C CA . ARG A 1 103 ? 1.517 8.441 -24.531 1.00 70.50 103 ARG A CA 1
ATOM 843 C C . ARG A 1 103 ? 2.364 8.623 -25.796 1.00 70.50 103 ARG A C 1
ATOM 845 O O . ARG A 1 103 ? 1.796 8.807 -26.861 1.00 70.50 103 ARG A O 1
ATOM 852 N N . ALA A 1 104 ? 3.693 8.589 -25.688 1.00 62.41 104 ALA A N 1
ATOM 853 C CA . ALA A 1 104 ? 4.591 8.845 -26.816 1.00 62.41 104 ALA A CA 1
ATOM 854 C C . ALA A 1 104 ? 4.986 7.581 -27.600 1.00 62.41 104 ALA A C 1
ATOM 856 O O . ALA A 1 104 ? 5.335 7.681 -28.769 1.00 62.41 104 ALA A O 1
ATOM 857 N N . CYS A 1 105 ? 4.969 6.398 -26.975 1.00 72.38 105 CYS A N 1
ATOM 858 C CA . CYS A 1 105 ? 5.432 5.160 -27.619 1.00 72.38 105 CYS A CA 1
ATOM 859 C C . CYS A 1 105 ? 4.516 3.944 -27.416 1.00 72.38 105 CYS A C 1
ATOM 861 O O . CYS A 1 105 ? 4.857 2.854 -27.866 1.00 72.38 105 CYS A O 1
ATOM 863 N N . GLY A 1 106 ? 3.385 4.092 -26.717 1.00 70.62 106 GLY A N 1
ATOM 864 C CA . GLY A 1 106 ? 2.362 3.052 -26.539 1.00 70.62 106 GLY A CA 1
ATOM 865 C C . GLY A 1 106 ? 2.759 1.866 -25.651 1.00 70.62 106 GLY A C 1
ATOM 866 O O . GLY A 1 106 ? 1.917 1.012 -25.360 1.00 70.62 106 GLY A O 1
ATOM 867 N N . ARG A 1 107 ? 4.018 1.809 -25.199 1.00 68.31 107 ARG A N 1
ATOM 868 C CA . ARG A 1 107 ? 4.539 0.746 -24.332 1.00 68.31 107 ARG A CA 1
ATOM 869 C C . ARG A 1 107 ? 3.950 0.848 -22.926 1.00 68.31 107 ARG A C 1
ATOM 871 O O . ARG A 1 107 ? 3.836 1.950 -22.382 1.00 68.31 107 ARG A O 1
ATOM 878 N N . ALA A 1 108 ? 3.576 -0.301 -22.366 1.00 69.38 108 ALA A N 1
ATOM 879 C CA . ALA A 1 108 ? 3.116 -0.417 -20.986 1.00 69.38 108 ALA A CA 1
ATOM 880 C C . ALA A 1 108 ? 4.239 -0.019 -20.019 1.00 69.38 108 ALA A C 1
ATOM 882 O O . ALA A 1 108 ? 5.414 -0.281 -20.288 1.00 69.38 108 ALA A O 1
ATOM 883 N N . ILE A 1 109 ? 3.883 0.640 -18.919 1.00 63.56 109 ILE A N 1
ATOM 884 C CA . ILE A 1 109 ? 4.821 0.963 -17.846 1.00 63.56 109 ILE A CA 1
ATOM 885 C C . ILE A 1 109 ? 4.986 -0.315 -17.010 1.00 63.56 109 ILE A C 1
ATOM 887 O O . ILE A 1 109 ? 4.008 -0.762 -16.411 1.00 63.56 109 ILE A O 1
ATOM 891 N N . PRO A 1 110 ? 6.176 -0.942 -16.955 1.00 60.28 110 PRO A N 1
ATOM 892 C CA . PRO A 1 110 ? 6.364 -2.170 -16.196 1.00 60.28 110 PRO A CA 1
ATOM 893 C C . PRO A 1 110 ? 6.452 -1.821 -14.706 1.00 60.28 110 PRO A C 1
ATOM 895 O O . PRO A 1 110 ? 7.536 -1.653 -14.153 1.00 60.28 110 PRO A O 1
ATOM 898 N N . VAL A 1 111 ? 5.297 -1.650 -14.061 1.00 59.53 111 VAL A N 1
ATOM 899 C CA . VAL A 1 111 ? 5.195 -1.402 -12.612 1.00 59.53 111 VAL A CA 1
ATOM 900 C C . VAL A 1 111 ? 5.292 -2.718 -11.826 1.00 59.53 111 VAL A C 1
ATOM 902 O O . VAL A 1 111 ? 5.815 -2.742 -10.715 1.00 59.53 111 VAL A O 1
ATOM 905 N N . VAL A 1 112 ? 4.887 -3.841 -12.427 1.00 51.34 112 VAL A N 1
ATOM 906 C CA . VAL A 1 112 ? 5.063 -5.191 -11.874 1.00 51.34 112 VAL A CA 1
ATOM 907 C C . VAL A 1 112 ? 6.216 -5.863 -12.616 1.00 51.34 112 VAL A C 1
ATOM 909 O O . VAL A 1 112 ? 6.095 -6.183 -13.794 1.00 51.34 112 VAL A O 1
ATOM 912 N N . GLY A 1 113 ? 7.359 -6.030 -11.943 1.00 53.06 113 GLY A N 1
ATOM 913 C CA . GLY A 1 113 ? 8.542 -6.678 -12.529 1.00 53.06 113 GLY A CA 1
ATOM 914 C C . GLY A 1 113 ? 9.844 -5.880 -12.474 1.00 53.06 113 GLY A C 1
ATOM 915 O O . GLY A 1 113 ? 10.793 -6.238 -13.173 1.00 53.06 113 GLY A O 1
ATOM 916 N N . MET A 1 114 ? 9.950 -4.850 -11.625 1.00 51.22 114 MET A N 1
ATOM 917 C CA . MET A 1 114 ? 11.233 -4.159 -11.416 1.00 51.22 114 MET A CA 1
ATOM 918 C C . MET A 1 114 ? 12.371 -5.120 -11.021 1.00 51.22 114 MET A C 1
ATOM 920 O O . MET A 1 114 ? 13.523 -4.839 -11.332 1.00 51.22 114 MET A O 1
ATOM 924 N N . SER A 1 115 ? 12.068 -6.286 -10.434 1.00 52.75 115 SER A N 1
ATOM 925 C CA . SER A 1 115 ? 13.055 -7.338 -10.156 1.00 52.75 115 SER A CA 1
ATOM 926 C C . SER A 1 115 ? 13.526 -8.094 -11.406 1.00 52.75 115 SER A C 1
ATOM 928 O O . SER A 1 115 ? 14.709 -8.397 -11.506 1.00 52.75 115 SER A O 1
ATOM 930 N N . SER A 1 116 ? 12.658 -8.364 -12.386 1.00 57.03 116 SER A N 1
ATOM 931 C CA . SER A 1 116 ? 13.021 -9.124 -13.593 1.00 57.03 116 SER A CA 1
ATOM 932 C C . SER A 1 116 ? 13.919 -8.312 -14.527 1.00 57.03 116 SER A C 1
ATOM 934 O O . SER A 1 116 ? 14.932 -8.820 -14.999 1.00 57.03 116 SER A O 1
ATOM 936 N N . ASN A 1 117 ? 13.599 -7.032 -14.748 1.00 64.50 117 ASN A N 1
ATOM 937 C CA . ASN A 1 117 ? 14.436 -6.150 -15.570 1.00 64.50 117 ASN A CA 1
ATOM 938 C C . ASN A 1 117 ? 15.761 -5.814 -14.875 1.00 64.50 117 ASN A C 1
ATOM 940 O O . ASN A 1 117 ? 16.800 -5.790 -15.527 1.00 64.50 117 ASN A O 1
ATOM 944 N N . LEU A 1 118 ? 15.750 -5.617 -13.552 1.00 68.50 118 LEU A N 1
ATOM 945 C CA . LEU A 1 118 ? 16.975 -5.402 -12.781 1.00 68.50 118 LEU A CA 1
ATOM 946 C C . LEU A 1 118 ? 17.883 -6.639 -12.793 1.00 68.50 118 LEU A C 1
ATOM 948 O O . LEU A 1 118 ? 19.092 -6.500 -12.955 1.00 68.50 118 LEU A O 1
ATOM 952 N N . ASN A 1 119 ? 17.323 -7.843 -12.646 1.00 68.88 119 ASN A N 1
ATOM 953 C CA . ASN A 1 119 ? 18.098 -9.084 -12.681 1.00 68.88 119 ASN A CA 1
ATOM 954 C C . ASN A 1 119 ? 18.639 -9.387 -14.088 1.00 68.88 119 ASN A C 1
ATOM 956 O O . ASN A 1 119 ? 19.790 -9.795 -14.202 1.00 68.88 119 ASN A O 1
ATOM 960 N N . CYS A 1 120 ? 17.868 -9.114 -15.146 1.00 75.19 120 CYS A N 1
ATOM 961 C CA . CYS A 1 120 ? 18.330 -9.226 -16.534 1.00 75.19 120 CYS A CA 1
ATOM 962 C C . CYS A 1 120 ? 19.505 -8.271 -16.818 1.00 75.19 120 CYS A C 1
ATOM 964 O O . CYS A 1 120 ? 20.557 -8.705 -17.278 1.00 75.19 120 CYS A O 1
ATOM 966 N N . LEU A 1 121 ? 19.383 -6.997 -16.420 1.00 76.38 121 LEU A N 1
ATOM 967 C CA . LEU A 1 121 ? 20.453 -6.002 -16.566 1.00 76.38 121 LEU A CA 1
ATOM 968 C C . LEU A 1 121 ? 21.691 -6.327 -15.719 1.00 76.38 121 LEU A C 1
ATOM 970 O O . LEU A 1 121 ? 22.809 -6.008 -16.117 1.00 76.38 121 LEU A O 1
ATOM 974 N N . ARG A 1 122 ? 21.524 -6.948 -14.545 1.00 78.31 122 ARG A N 1
ATOM 975 C CA . ARG A 1 122 ? 22.652 -7.447 -13.739 1.00 78.31 122 ARG A CA 1
ATOM 976 C C . ARG A 1 122 ? 23.389 -8.583 -14.447 1.00 78.31 122 ARG A C 1
ATOM 978 O O . ARG A 1 122 ? 24.615 -8.600 -14.408 1.00 78.31 122 ARG A O 1
ATOM 985 N N . LEU A 1 123 ? 22.659 -9.485 -15.103 1.00 80.94 123 LEU A N 1
ATOM 986 C CA . LEU A 1 123 ? 23.236 -10.599 -15.854 1.00 80.94 123 LEU A CA 1
ATOM 987 C C . LEU A 1 123 ? 23.973 -10.108 -17.110 1.00 80.94 123 LEU A C 1
ATOM 989 O O . LEU A 1 123 ? 25.110 -10.504 -17.344 1.00 80.94 123 LEU A O 1
ATOM 993 N N . GLU A 1 124 ? 23.377 -9.173 -17.853 1.00 86.38 124 GLU A N 1
ATOM 994 C CA . GLU A 1 124 ? 24.002 -8.530 -19.016 1.00 86.38 124 GLU A CA 1
ATOM 995 C C . GLU A 1 124 ? 25.263 -7.745 -18.617 1.00 86.38 124 GLU A C 1
ATOM 997 O O . GLU A 1 124 ? 26.305 -7.872 -19.254 1.00 86.38 124 GLU A O 1
ATOM 1002 N N . ASN A 1 125 ? 25.227 -7.002 -17.504 1.00 84.56 125 ASN A N 1
ATOM 1003 C CA . ASN A 1 125 ? 26.417 -6.319 -16.985 1.00 84.56 125 ASN A CA 1
ATOM 1004 C C . ASN A 1 125 ? 27.530 -7.290 -16.571 1.00 84.56 125 ASN A C 1
ATOM 1006 O O . ASN A 1 125 ? 28.703 -6.963 -16.743 1.00 84.56 125 ASN A O 1
ATOM 1010 N N . ALA A 1 126 ? 27.193 -8.453 -16.008 1.00 92.38 126 ALA A N 1
ATOM 1011 C CA . ALA A 1 126 ? 28.185 -9.470 -15.670 1.00 92.38 126 ALA A CA 1
ATOM 1012 C C . ALA A 1 126 ? 28.853 -10.030 -16.938 1.00 92.38 126 ALA A C 1
ATOM 1014 O O . ALA A 1 126 ? 30.078 -10.081 -17.009 1.00 92.38 126 ALA A O 1
ATOM 1015 N N . GLN A 1 127 ? 28.061 -10.339 -17.967 1.00 93.00 127 GLN A N 1
ATOM 1016 C CA . GLN A 1 127 ? 28.565 -10.826 -19.255 1.00 93.00 127 GLN A CA 1
ATOM 1017 C C . GLN A 1 127 ? 29.428 -9.788 -19.982 1.00 93.00 127 GLN A C 1
ATOM 1019 O O . GLN A 1 127 ? 30.492 -10.117 -20.499 1.00 93.00 127 GLN A O 1
ATOM 1024 N N . LEU A 1 128 ? 29.009 -8.520 -20.005 1.00 93.00 128 LEU A N 1
ATOM 1025 C CA . LEU A 1 128 ? 29.789 -7.445 -20.624 1.00 93.00 128 LEU A CA 1
ATOM 1026 C C . LEU A 1 128 ? 31.128 -7.223 -19.909 1.00 93.00 128 LEU A C 1
ATOM 1028 O O . LEU A 1 128 ? 32.131 -6.960 -20.566 1.00 93.00 128 LEU A O 1
ATOM 1032 N N . ARG A 1 129 ? 31.172 -7.361 -18.577 1.00 92.44 129 ARG A N 1
ATOM 1033 C CA . ARG A 1 129 ? 32.425 -7.278 -17.806 1.00 92.44 129 ARG A CA 1
ATOM 1034 C C . ARG A 1 129 ? 33.390 -8.402 -18.166 1.00 92.44 129 ARG A C 1
ATOM 1036 O O . ARG A 1 129 ? 34.560 -8.122 -18.392 1.00 92.44 129 ARG A O 1
ATOM 1043 N N . GLU A 1 130 ? 32.893 -9.629 -18.286 1.00 92.81 130 GLU A N 1
ATOM 1044 C CA . GLU A 1 130 ? 33.697 -10.777 -18.713 1.00 92.81 130 GLU A CA 1
ATOM 1045 C C . GLU A 1 130 ? 34.233 -10.596 -20.143 1.00 92.81 130 GLU A C 1
ATOM 1047 O O . GLU A 1 130 ? 35.403 -10.860 -20.407 1.00 92.81 130 GLU A O 1
ATOM 1052 N N . GLN A 1 131 ? 33.424 -10.057 -21.062 1.00 92.88 131 GLN A N 1
ATOM 1053 C CA . GLN A 1 131 ? 33.874 -9.742 -22.423 1.00 92.88 131 GLN A CA 1
ATOM 1054 C C . GLN A 1 131 ? 34.945 -8.648 -22.451 1.00 92.88 131 GLN A C 1
ATOM 1056 O O . GLN A 1 131 ? 35.907 -8.752 -23.212 1.00 92.88 131 GLN A O 1
ATOM 1061 N N . ILE A 1 132 ? 34.803 -7.609 -21.621 1.00 93.69 132 ILE A N 1
ATOM 1062 C CA . ILE A 1 132 ? 35.825 -6.566 -21.474 1.00 93.69 132 ILE A CA 1
ATOM 1063 C C . ILE A 1 132 ? 37.126 -7.178 -20.958 1.00 93.69 132 ILE A C 1
ATOM 1065 O O . ILE A 1 132 ? 38.185 -6.877 -21.498 1.00 93.69 132 ILE A O 1
ATOM 1069 N N . GLU A 1 133 ? 37.058 -8.048 -19.955 1.00 92.62 133 GLU A N 1
ATOM 1070 C CA . GLU A 1 133 ? 38.233 -8.694 -19.370 1.00 92.62 133 GLU A CA 1
ATOM 1071 C C . GLU A 1 133 ? 38.907 -9.661 -20.354 1.00 92.62 133 GLU A C 1
ATOM 1073 O O . GLU A 1 133 ? 40.129 -9.653 -20.498 1.00 92.62 133 GLU A O 1
ATOM 1078 N N . TYR A 1 134 ? 38.119 -10.407 -21.128 1.00 94.38 134 TYR A N 1
ATOM 1079 C CA . TYR A 1 134 ? 38.609 -11.246 -22.219 1.00 94.38 134 TYR A CA 1
ATOM 1080 C C . TYR A 1 134 ? 39.320 -10.431 -23.309 1.00 94.38 134 TYR A C 1
ATOM 1082 O O . TYR A 1 134 ? 40.443 -10.758 -23.700 1.00 94.38 134 TYR A O 1
ATOM 1090 N N . LEU A 1 135 ? 38.702 -9.343 -23.782 1.00 92.19 135 LEU A N 1
ATOM 1091 C CA . LEU A 1 135 ? 39.305 -8.461 -24.782 1.00 92.19 135 LEU A CA 1
ATOM 1092 C C . LEU A 1 135 ? 40.547 -7.751 -24.235 1.00 92.19 135 LEU A C 1
ATOM 1094 O O . LEU A 1 135 ? 41.548 -7.658 -24.941 1.00 92.19 135 LEU A O 1
ATOM 1098 N N . ALA A 1 136 ? 40.524 -7.307 -22.977 1.00 90.19 136 ALA A N 1
ATOM 1099 C CA . ALA A 1 136 ? 41.679 -6.716 -22.310 1.00 90.19 136 ALA A CA 1
ATOM 1100 C C . ALA A 1 136 ? 42.841 -7.717 -22.205 1.00 90.19 136 ALA A C 1
ATOM 1102 O O . ALA A 1 136 ? 43.982 -7.361 -22.494 1.00 90.19 136 ALA A O 1
ATOM 1103 N N . ALA A 1 137 ? 42.559 -8.982 -21.882 1.00 88.25 137 ALA A N 1
ATOM 1104 C CA . ALA A 1 137 ? 43.558 -10.047 -21.832 1.00 88.25 137 ALA A CA 1
ATOM 1105 C C . ALA A 1 137 ? 44.133 -10.388 -23.216 1.00 88.25 137 ALA A C 1
ATOM 1107 O O . ALA A 1 137 ? 45.314 -10.717 -23.331 1.00 88.25 137 ALA A O 1
ATOM 1108 N N . ILE A 1 138 ? 43.326 -10.310 -24.278 1.00 89.81 138 ILE A N 1
ATOM 1109 C CA . ILE A 1 138 ? 43.819 -10.430 -25.655 1.00 89.81 138 ILE A CA 1
ATOM 1110 C C . ILE A 1 138 ? 44.730 -9.251 -25.987 1.00 89.81 138 ILE A C 1
ATOM 1112 O O . ILE A 1 138 ? 45.848 -9.469 -26.441 1.00 89.81 138 ILE A O 1
ATOM 1116 N N . LEU A 1 139 ? 44.280 -8.020 -25.738 1.00 86.81 139 LEU A N 1
ATOM 1117 C CA . LEU A 1 139 ? 45.039 -6.808 -26.046 1.00 86.81 139 LEU A CA 1
ATOM 1118 C C . LEU A 1 139 ? 46.373 -6.755 -25.294 1.00 86.81 139 LEU A C 1
ATOM 1120 O O . LEU A 1 139 ? 47.383 -6.424 -25.905 1.00 86.81 139 LEU A O 1
ATOM 1124 N N . ALA A 1 140 ? 46.417 -7.170 -24.026 1.00 83.00 140 ALA A N 1
ATOM 1125 C CA . ALA A 1 140 ? 47.659 -7.262 -23.256 1.00 83.00 140 ALA A CA 1
ATOM 1126 C C . ALA A 1 140 ? 48.724 -8.130 -23.959 1.00 83.00 140 ALA A C 1
ATOM 1128 O O . ALA A 1 140 ? 49.882 -7.737 -24.058 1.00 83.00 140 ALA A O 1
ATOM 1129 N N . LYS A 1 141 ? 48.322 -9.252 -24.578 1.00 79.44 141 LYS A N 1
ATOM 1130 C CA . LYS A 1 141 ? 49.235 -10.132 -25.339 1.00 79.44 141 LYS A CA 1
ATOM 1131 C C . LYS A 1 141 ? 49.818 -9.482 -26.597 1.00 79.44 141 LYS A C 1
ATOM 1133 O O . LYS A 1 141 ? 50.834 -9.958 -27.104 1.00 79.44 141 LYS A O 1
ATOM 1138 N N . PHE A 1 142 ? 49.164 -8.449 -27.126 1.00 76.19 142 PHE A N 1
ATOM 1139 C CA . PHE A 1 142 ? 49.644 -7.683 -28.278 1.00 76.19 142 PHE A CA 1
ATOM 1140 C C . PHE A 1 142 ? 50.449 -6.446 -27.867 1.00 76.19 142 PHE A C 1
ATOM 1142 O O . PHE A 1 142 ? 51.339 -6.050 -28.612 1.00 76.19 142 PHE A O 1
ATOM 1149 N N . VAL A 1 143 ? 50.179 -5.868 -26.694 1.00 68.62 143 VAL A N 1
ATOM 1150 C CA . VAL A 1 143 ? 50.902 -4.695 -26.174 1.00 68.62 143 VAL A CA 1
ATOM 1151 C C . VAL A 1 143 ? 52.306 -5.059 -25.665 1.00 68.62 143 VAL A C 1
ATOM 1153 O O . VAL A 1 143 ? 53.222 -4.258 -25.821 1.00 68.62 143 VAL A O 1
ATOM 1156 N N . ASP A 1 144 ? 52.521 -6.281 -25.166 1.00 56.69 144 ASP A N 1
ATOM 1157 C CA . ASP A 1 144 ? 53.829 -6.727 -24.648 1.00 56.69 144 ASP A CA 1
ATOM 1158 C C . ASP A 1 144 ? 54.816 -7.233 -25.727 1.00 56.69 144 ASP A C 1
ATOM 1160 O O . ASP A 1 144 ? 55.903 -7.723 -25.406 1.00 56.69 144 ASP A O 1
ATOM 1164 N N . LYS A 1 145 ? 54.476 -7.136 -27.021 1.00 49.72 145 LYS A N 1
ATOM 1165 C CA . LYS A 1 145 ? 55.378 -7.517 -28.123 1.00 49.72 145 LYS A CA 1
ATOM 1166 C C . LYS A 1 145 ? 56.062 -6.274 -28.704 1.00 49.72 145 LYS A C 1
ATOM 1168 O O . LYS A 1 145 ? 55.381 -5.474 -29.345 1.00 49.72 145 LYS A O 1
ATOM 1173 N N . PRO A 1 146 ? 57.391 -6.100 -28.546 1.00 45.56 146 PRO A N 1
ATOM 1174 C CA . PRO A 1 146 ? 58.089 -4.996 -29.189 1.00 45.56 146 PRO A CA 1
ATOM 1175 C C . PRO A 1 146 ? 58.075 -5.215 -30.706 1.00 45.56 146 PRO A C 1
ATOM 1177 O O . PRO A 1 146 ? 58.633 -6.189 -31.213 1.00 45.56 146 PRO A O 1
ATOM 1180 N N . LEU A 1 147 ? 57.403 -4.314 -31.424 1.00 49.12 147 LEU A N 1
ATOM 1181 C CA . LEU A 1 147 ? 57.507 -4.188 -32.874 1.00 49.12 147 LEU A CA 1
ATOM 1182 C C . LEU A 1 147 ? 58.923 -3.692 -33.187 1.00 49.12 147 LEU A C 1
ATOM 1184 O O . LEU A 1 147 ? 59.244 -2.530 -32.949 1.00 49.12 147 LEU A O 1
ATOM 1188 N N . ALA A 1 148 ? 59.778 -4.598 -33.655 1.00 48.69 148 ALA A N 1
ATOM 1189 C CA . ALA A 1 148 ? 61.025 -4.226 -34.302 1.00 48.69 148 ALA A CA 1
ATOM 1190 C C . ALA A 1 148 ? 60.717 -3.490 -35.617 1.00 48.69 148 ALA A C 1
ATOM 1192 O O . ALA A 1 148 ? 59.779 -3.857 -36.325 1.00 48.69 148 ALA A O 1
ATOM 1193 N N . ASP A 1 149 ? 61.514 -2.451 -35.863 1.00 52.38 149 ASP A N 1
ATOM 1194 C CA . ASP A 1 149 ? 61.554 -1.543 -37.011 1.00 52.38 149 ASP A CA 1
ATOM 1195 C C . ASP A 1 149 ? 61.000 -2.086 -38.335 1.00 52.38 149 ASP A C 1
ATOM 1197 O O . ASP A 1 149 ? 61.529 -3.047 -38.887 1.00 52.38 149 ASP A O 1
ATOM 1201 N N . GLU A 1 150 ? 60.073 -1.338 -38.941 1.00 37.56 150 GLU A N 1
ATOM 1202 C CA . GLU A 1 150 ? 60.204 -1.012 -40.362 1.00 37.56 150 GLU A CA 1
ATOM 1203 C C . GLU A 1 150 ? 59.494 0.308 -40.696 1.00 37.56 150 GLU A C 1
ATOM 1205 O O . GLU A 1 150 ? 58.328 0.543 -40.374 1.00 37.56 150 GLU A O 1
ATOM 1210 N N . ALA A 1 151 ? 60.263 1.206 -41.305 1.00 47.62 151 ALA A N 1
ATOM 1211 C CA . ALA A 1 151 ? 59.889 2.562 -41.652 1.00 47.62 151 ALA A CA 1
ATOM 1212 C C . ALA A 1 151 ? 58.923 2.601 -42.843 1.00 47.62 151 ALA A C 1
ATOM 1214 O O . ALA A 1 151 ? 59.232 2.068 -43.907 1.00 47.62 151 ALA A O 1
ATOM 1215 N N . ILE A 1 152 ? 57.814 3.338 -42.711 1.00 43.25 152 ILE A N 1
ATOM 1216 C CA . ILE A 1 152 ? 57.044 3.845 -43.853 1.00 43.25 152 ILE A CA 1
ATOM 1217 C C . ILE A 1 152 ? 56.689 5.321 -43.619 1.00 43.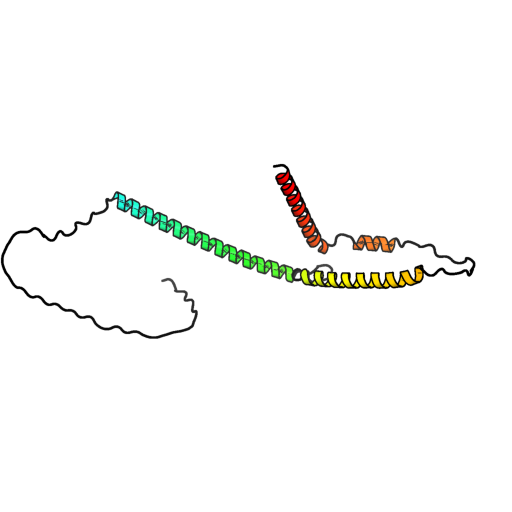25 152 ILE A C 1
ATOM 1219 O O . ILE A 1 152 ? 56.220 5.737 -42.563 1.00 43.25 152 ILE A O 1
ATOM 1223 N N . THR A 1 153 ? 56.976 6.094 -44.660 1.00 38.03 153 THR A N 1
ATOM 1224 C CA . THR A 1 153 ? 56.782 7.529 -44.906 1.00 38.03 153 THR A CA 1
ATOM 1225 C C . THR A 1 153 ? 55.366 8.071 -44.634 1.00 38.03 153 THR A C 1
ATOM 1227 O O . THR A 1 153 ? 54.398 7.325 -44.780 1.00 38.03 153 THR A O 1
ATOM 1230 N N . PRO A 1 154 ? 55.199 9.383 -44.355 1.00 45.34 154 PRO A N 1
ATOM 1231 C CA . PRO A 1 154 ? 53.907 9.971 -44.013 1.00 45.34 154 PRO A CA 1
ATOM 1232 C C . PRO A 1 154 ? 53.128 10.415 -45.259 1.00 45.34 154 PRO A C 1
ATOM 1234 O O . PRO A 1 154 ? 53.613 11.232 -46.040 1.00 45.34 154 PRO A O 1
ATOM 1237 N N . SER A 1 155 ? 51.886 9.953 -45.415 1.00 36.31 155 SER A N 1
ATOM 1238 C CA . SER A 1 155 ? 50.872 10.684 -46.184 1.00 36.31 155 SER A CA 1
ATOM 1239 C C . SER A 1 155 ? 49.450 10.246 -45.820 1.00 36.31 155 SER A C 1
ATOM 1241 O O . SER A 1 155 ? 49.205 9.076 -45.545 1.00 36.31 155 SER A O 1
ATOM 1243 N N . SER A 1 156 ? 48.541 11.220 -45.901 1.00 37.50 156 SER A N 1
ATOM 1244 C CA . SER A 1 156 ? 47.074 11.158 -45.809 1.00 37.50 156 SER A CA 1
ATOM 1245 C C . SER A 1 156 ? 46.413 11.291 -44.427 1.00 37.50 156 SER A C 1
ATOM 1247 O O . SER A 1 156 ? 46.190 10.338 -43.693 1.00 37.50 156 SER A O 1
ATOM 1249 N N . THR A 1 157 ? 46.032 12.545 -44.152 1.00 44.94 157 THR A N 1
ATOM 1250 C CA . THR A 1 157 ? 44.644 12.994 -43.927 1.00 44.94 157 THR A CA 1
ATOM 1251 C C . THR A 1 157 ? 43.734 12.072 -43.111 1.00 44.94 157 THR A C 1
ATOM 1253 O O . THR A 1 157 ? 43.262 11.098 -43.668 1.00 44.94 157 THR A O 1
ATOM 1256 N N . VAL A 1 158 ? 43.373 12.464 -41.878 1.00 39.91 158 VAL A N 1
ATOM 1257 C CA . VAL A 1 158 ? 41.981 12.676 -41.399 1.00 39.91 158 VAL A CA 1
ATOM 1258 C C . VAL A 1 158 ? 42.056 13.448 -40.070 1.00 39.91 158 VAL A C 1
ATOM 1260 O O . VAL A 1 158 ? 42.537 12.933 -39.064 1.00 39.91 158 VAL A O 1
ATOM 1263 N N . SER A 1 159 ? 41.566 14.689 -40.037 1.00 41.38 159 SER A N 1
ATOM 1264 C CA . SER A 1 159 ? 41.262 15.382 -38.777 1.00 41.38 159 SER A CA 1
ATOM 1265 C C . SER A 1 159 ? 39.993 14.776 -38.160 1.00 41.38 159 SER A C 1
ATOM 1267 O O . SER A 1 159 ? 39.010 14.621 -38.887 1.00 41.38 159 SER A O 1
ATOM 1269 N N . PRO A 1 160 ? 39.941 14.472 -36.850 1.00 48.41 160 PRO A N 1
ATOM 1270 C CA . PRO A 1 160 ? 38.720 13.979 -36.228 1.00 48.41 160 PRO A CA 1
ATOM 1271 C C . PRO A 1 160 ? 37.744 15.149 -36.087 1.00 48.41 160 PRO A C 1
ATOM 1273 O O . PRO A 1 160 ? 37.869 15.991 -35.199 1.00 48.41 160 PRO A O 1
ATOM 1276 N N . THR A 1 161 ? 36.773 15.239 -36.992 1.00 48.12 161 THR A N 1
ATOM 1277 C CA . THR A 1 161 ? 35.643 16.153 -36.829 1.00 48.12 161 THR A CA 1
ATOM 1278 C C . THR A 1 161 ? 34.741 15.553 -35.756 1.00 48.12 161 THR A C 1
ATOM 1280 O O . THR A 1 161 ? 34.081 14.541 -35.982 1.00 48.12 161 THR A O 1
ATOM 1283 N N . ILE A 1 162 ? 34.753 16.132 -34.554 1.00 61.28 162 ILE A N 1
ATOM 1284 C CA . ILE A 1 162 ? 33.777 15.792 -33.517 1.00 61.28 162 ILE A CA 1
ATOM 1285 C C . ILE A 1 162 ? 32.421 16.241 -34.048 1.00 61.28 162 ILE A C 1
ATOM 1287 O O . ILE A 1 162 ? 32.162 17.438 -34.179 1.00 61.28 162 ILE A O 1
ATOM 1291 N N . ASP A 1 163 ? 31.583 15.270 -34.389 1.00 55.12 163 ASP A N 1
ATOM 1292 C CA . ASP A 1 163 ? 30.250 15.511 -34.909 1.00 55.12 163 ASP A CA 1
ATOM 1293 C C . ASP A 1 163 ? 29.388 16.176 -33.823 1.00 55.12 163 ASP A C 1
ATOM 1295 O O . ASP A 1 163 ? 28.888 15.551 -32.881 1.00 55.12 163 ASP A O 1
ATOM 1299 N N . THR A 1 164 ? 29.272 17.499 -33.913 1.00 62.91 164 THR A N 1
ATOM 1300 C CA . THR A 1 164 ? 28.496 18.329 -32.982 1.00 62.91 164 THR A CA 1
ATOM 1301 C C . THR A 1 164 ? 26.999 17.994 -33.040 1.00 62.91 164 THR A C 1
ATOM 1303 O O . THR A 1 164 ? 26.275 18.240 -32.070 1.00 62.91 164 THR A O 1
ATOM 1306 N N . GLU A 1 165 ? 26.549 17.347 -34.121 1.00 61.16 165 GLU A N 1
ATOM 1307 C CA . GLU A 1 165 ? 25.220 16.758 -34.285 1.00 61.16 165 GLU A CA 1
ATOM 1308 C C . GLU A 1 165 ? 25.028 15.556 -33.353 1.00 61.16 165 GLU A C 1
ATOM 1310 O O . GLU A 1 165 ? 24.044 15.494 -32.614 1.00 61.16 165 GLU A O 1
ATOM 1315 N N . ALA A 1 166 ? 26.006 14.646 -33.288 1.00 58.12 166 ALA A N 1
ATOM 1316 C CA . ALA A 1 166 ? 25.966 13.473 -32.416 1.00 58.12 166 ALA A CA 1
ATOM 1317 C C . ALA A 1 166 ? 25.950 13.858 -30.926 1.00 58.12 166 ALA A C 1
ATOM 1319 O O . ALA A 1 166 ? 25.200 13.274 -30.142 1.00 58.12 166 ALA A O 1
ATOM 1320 N N . VAL A 1 167 ? 26.704 14.893 -30.532 1.00 61.47 167 VAL A N 1
ATOM 1321 C CA . VAL A 1 167 ? 26.717 15.412 -29.150 1.00 61.47 167 VAL A CA 1
ATOM 1322 C C . VAL A 1 167 ? 25.386 16.071 -28.781 1.00 61.47 167 VAL A C 1
ATOM 1324 O O . VAL A 1 167 ? 24.872 15.860 -27.679 1.00 61.47 167 VAL A O 1
ATOM 1327 N N . ARG A 1 168 ? 24.783 16.837 -29.697 1.00 59.72 168 ARG A N 1
ATOM 1328 C CA . ARG A 1 168 ? 23.457 17.432 -29.490 1.00 59.72 168 ARG A CA 1
ATOM 1329 C C . ARG A 1 168 ? 22.365 16.366 -29.434 1.00 59.72 168 ARG A C 1
ATOM 1331 O O . ARG A 1 168 ? 21.521 16.441 -28.547 1.00 59.72 168 ARG A O 1
ATOM 1338 N N . ASN A 1 169 ? 22.442 15.328 -30.262 1.00 56.09 169 ASN A N 1
ATOM 1339 C CA . ASN A 1 169 ? 21.531 14.182 -30.224 1.00 56.09 169 ASN A CA 1
ATOM 1340 C C . ASN A 1 169 ? 21.688 13.347 -28.938 1.00 56.09 169 ASN A C 1
ATOM 1342 O O . ASN A 1 169 ? 20.690 12.888 -28.375 1.00 56.09 169 ASN A O 1
ATOM 1346 N N . LEU A 1 170 ? 22.905 13.226 -28.388 1.00 56.41 170 LEU A N 1
ATOM 1347 C CA . LEU A 1 170 ? 23.145 12.641 -27.061 1.00 56.41 170 LEU A CA 1
ATOM 1348 C C . LEU A 1 170 ? 22.563 13.504 -25.931 1.00 56.41 170 LEU A C 1
ATOM 1350 O O . LEU A 1 170 ? 22.013 12.973 -24.967 1.00 56.41 170 LEU A O 1
ATOM 1354 N N . LYS A 1 171 ? 22.665 14.834 -26.041 1.00 54.31 171 LYS A N 1
ATOM 1355 C CA . LYS A 1 171 ? 22.133 15.784 -25.052 1.00 54.31 171 LYS A CA 1
ATOM 1356 C C . LYS A 1 171 ? 20.602 15.840 -25.079 1.00 54.31 171 LYS A C 1
ATOM 1358 O O . LYS A 1 171 ? 19.982 15.902 -24.021 1.00 54.31 171 LYS A O 1
ATOM 1363 N N . GLU A 1 172 ? 20.000 15.718 -26.259 1.00 54.62 172 GLU A N 1
ATOM 1364 C CA . GLU A 1 172 ? 18.551 15.590 -26.450 1.00 54.62 172 GLU A CA 1
ATOM 1365 C C . GLU A 1 172 ? 18.028 14.250 -25.897 1.00 54.62 172 GLU A C 1
ATOM 1367 O O . GLU A 1 172 ? 16.975 14.200 -25.261 1.00 54.62 172 GLU A O 1
ATOM 1372 N N . SER A 1 173 ? 18.814 13.176 -26.050 1.00 53.56 173 SER A N 1
ATOM 1373 C CA . SER A 1 173 ? 18.524 11.842 -25.499 1.00 53.56 173 SER A CA 1
ATOM 1374 C C . SER A 1 173 ? 18.650 11.765 -23.972 1.00 53.56 173 SER A C 1
ATOM 1376 O O . SER A 1 173 ? 18.026 10.903 -23.357 1.00 53.56 173 SER A O 1
ATOM 1378 N N . ARG A 1 174 ? 19.411 12.680 -23.354 1.00 58.59 174 ARG A N 1
ATOM 1379 C CA . ARG A 1 174 ? 19.560 12.835 -21.893 1.00 58.59 174 ARG A CA 1
ATOM 1380 C C . ARG A 1 174 ? 18.666 13.928 -21.294 1.00 58.59 174 ARG A C 1
ATOM 1382 O O . ARG A 1 174 ? 18.869 14.321 -20.147 1.00 58.59 174 ARG A O 1
ATOM 1389 N N . ARG A 1 175 ? 17.673 14.445 -22.027 1.00 60.44 175 ARG A N 1
ATOM 1390 C CA . ARG A 1 175 ? 16.608 15.245 -21.402 1.00 60.44 175 ARG A CA 1
ATOM 1391 C C . ARG A 1 175 ? 15.774 14.305 -20.542 1.00 60.44 175 ARG A C 1
ATOM 1393 O O . ARG A 1 175 ? 15.144 13.408 -21.097 1.00 60.44 175 ARG A O 1
ATOM 1400 N N . LEU A 1 176 ? 15.813 14.520 -19.223 1.00 58.06 176 LEU A N 1
ATOM 1401 C CA . LEU A 1 176 ? 15.124 13.749 -18.183 1.00 58.06 176 LEU A CA 1
ATOM 1402 C C . LEU A 1 176 ? 13.765 13.262 -18.693 1.00 58.06 176 LEU A C 1
ATOM 1404 O O . LEU A 1 176 ? 12.815 14.042 -18.833 1.00 58.06 176 LEU A O 1
ATOM 1408 N N . ARG A 1 177 ? 13.685 11.990 -19.082 1.00 65.88 177 ARG A N 1
ATOM 1409 C CA . ARG A 1 177 ? 12.459 11.460 -19.663 1.00 65.88 177 ARG A CA 1
ATOM 1410 C C . ARG A 1 177 ? 11.468 11.339 -18.514 1.00 65.88 177 ARG A C 1
ATOM 1412 O O . ARG A 1 177 ? 11.834 11.010 -17.390 1.00 65.88 177 ARG A O 1
ATOM 1419 N N . ARG A 1 178 ? 10.174 11.532 -18.780 1.00 57.69 178 ARG A N 1
ATOM 1420 C CA . ARG A 1 178 ? 9.129 11.334 -17.753 1.00 57.69 178 ARG A CA 1
ATOM 1421 C C . ARG A 1 178 ? 9.151 9.929 -17.121 1.00 57.69 178 ARG A C 1
ATOM 1423 O O . ARG A 1 178 ? 8.617 9.759 -16.034 1.00 57.69 178 ARG A O 1
ATOM 1430 N N . CYS A 1 179 ? 9.780 8.947 -17.770 1.00 54.31 179 CYS A N 1
ATOM 1431 C CA . CYS A 1 179 ? 10.005 7.604 -17.233 1.00 54.31 179 CYS A CA 1
ATOM 1432 C C . CYS A 1 179 ? 11.173 7.492 -16.236 1.00 54.31 179 CYS A C 1
ATOM 1434 O O . CYS A 1 179 ? 11.233 6.497 -15.524 1.00 54.31 179 CYS A O 1
ATOM 1436 N N . ASP A 1 180 ? 12.045 8.499 -16.134 1.00 74.88 180 ASP A N 1
ATOM 1437 C CA . ASP A 1 180 ? 13.156 8.527 -15.170 1.00 74.88 180 ASP A CA 1
ATOM 1438 C C . ASP A 1 180 ? 12.699 9.069 -13.803 1.00 74.88 180 ASP A C 1
ATOM 1440 O O . ASP A 1 180 ? 13.336 8.820 -12.782 1.00 74.88 180 ASP A O 1
ATOM 1444 N N . ILE A 1 181 ? 11.556 9.769 -13.762 1.00 78.38 181 ILE A N 1
ATOM 1445 C CA . ILE A 1 181 ? 11.003 10.413 -12.559 1.00 78.38 181 ILE A CA 1
ATOM 1446 C C . ILE A 1 181 ? 10.795 9.418 -11.401 1.00 78.38 181 ILE A C 1
ATOM 1448 O O . ILE A 1 181 ? 11.230 9.735 -10.297 1.00 78.38 181 ILE A O 1
ATOM 1452 N N . PRO A 1 182 ? 10.212 8.214 -11.586 1.00 80.62 182 PRO A N 1
ATOM 1453 C CA . PRO A 1 182 ? 10.043 7.264 -10.482 1.00 80.62 182 PRO A CA 1
ATOM 1454 C C . PRO A 1 182 ? 11.376 6.756 -9.918 1.00 80.62 182 PRO A C 1
ATOM 1456 O O . PRO A 1 182 ? 11.519 6.627 -8.705 1.00 80.62 182 PRO A O 1
ATOM 1459 N N . ALA A 1 183 ? 12.369 6.514 -10.781 1.00 74.75 183 ALA A N 1
ATOM 1460 C CA . ALA A 1 183 ? 13.701 6.078 -10.362 1.00 74.75 183 ALA A CA 1
ATOM 1461 C C . ALA A 1 183 ? 14.446 7.189 -9.604 1.00 74.75 183 ALA A C 1
ATOM 1463 O O . ALA A 1 183 ? 15.092 6.928 -8.593 1.00 74.75 183 ALA A O 1
ATOM 1464 N N . ILE A 1 184 ? 14.300 8.440 -10.046 1.00 83.25 184 ILE A N 1
ATOM 1465 C CA . ILE A 1 184 ? 14.873 9.613 -9.377 1.00 83.25 184 ILE A CA 1
ATOM 1466 C C . ILE A 1 184 ? 14.199 9.852 -8.027 1.00 83.25 184 ILE A C 1
ATOM 1468 O O . ILE A 1 184 ? 14.894 10.057 -7.039 1.00 83.25 184 ILE A O 1
ATOM 1472 N N . LEU A 1 185 ? 12.866 9.775 -7.951 1.00 83.44 185 LEU A N 1
ATOM 1473 C CA . LEU A 1 185 ? 12.134 9.898 -6.687 1.00 83.44 185 LEU A CA 1
ATOM 1474 C C . LEU A 1 185 ? 12.534 8.800 -5.696 1.00 83.44 185 LEU A C 1
ATOM 1476 O O . LEU A 1 185 ? 12.722 9.089 -4.518 1.00 83.44 185 LEU A O 1
ATOM 1480 N N . PHE A 1 186 ? 12.730 7.567 -6.167 1.00 87.12 186 PHE A N 1
ATOM 1481 C CA . PHE A 1 186 ? 13.204 6.465 -5.335 1.00 87.12 186 PHE A CA 1
ATOM 1482 C C . PHE A 1 186 ? 14.622 6.711 -4.795 1.00 87.12 186 PHE A C 1
ATOM 1484 O O . PHE A 1 186 ? 14.859 6.566 -3.596 1.00 87.12 186 PHE A O 1
ATOM 1491 N N . LEU A 1 187 ? 15.556 7.151 -5.646 1.00 85.31 187 LEU A N 1
ATOM 1492 C CA . LEU A 1 187 ? 16.920 7.494 -5.227 1.00 85.31 187 LEU A CA 1
ATOM 1493 C C . LEU A 1 187 ? 16.954 8.695 -4.269 1.00 85.31 187 LEU A C 1
ATOM 1495 O O . LEU A 1 187 ? 17.710 8.679 -3.300 1.00 85.31 187 LEU A O 1
ATOM 1499 N N . LEU A 1 188 ? 16.110 9.706 -4.492 1.00 88.88 188 LEU A N 1
ATOM 1500 C CA . LEU A 1 188 ? 15.971 10.855 -3.594 1.00 88.88 188 LEU A CA 1
ATOM 1501 C C . LEU A 1 188 ? 15.397 10.443 -2.235 1.00 88.88 188 LEU A C 1
ATOM 1503 O O . LEU A 1 188 ? 15.922 10.865 -1.207 1.00 88.88 188 LEU A O 1
ATOM 1507 N N . MET A 1 189 ? 14.371 9.587 -2.206 1.00 91.94 189 MET A N 1
ATOM 1508 C CA . MET A 1 189 ? 13.839 9.048 -0.952 1.00 91.94 189 MET A C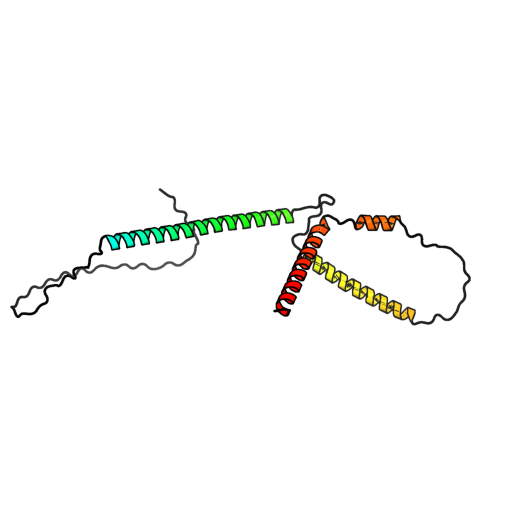A 1
ATOM 1509 C C . MET A 1 189 ? 14.896 8.250 -0.187 1.00 91.94 189 MET A C 1
ATOM 1511 O O . MET A 1 189 ? 15.034 8.428 1.024 1.00 91.94 189 MET A O 1
ATOM 1515 N N . GLN A 1 190 ? 15.677 7.425 -0.888 1.00 90.25 190 GLN A N 1
ATOM 1516 C CA . GLN A 1 190 ? 16.757 6.664 -0.271 1.00 90.25 190 GLN A CA 1
ATOM 1517 C C . GLN A 1 190 ? 17.843 7.586 0.293 1.00 90.25 190 GLN A C 1
ATOM 1519 O O . GLN A 1 190 ? 18.300 7.368 1.411 1.00 90.25 190 GLN A O 1
ATOM 1524 N N . LEU A 1 191 ? 18.212 8.653 -0.422 1.00 92.38 191 LEU A N 1
ATOM 1525 C CA . LEU A 1 191 ? 19.190 9.634 0.050 1.00 92.38 191 LEU A CA 1
ATOM 1526 C C . LEU A 1 191 ? 18.701 10.378 1.301 1.00 92.38 191 LEU A C 1
ATOM 1528 O O . LEU A 1 191 ? 19.461 10.539 2.249 1.00 92.38 191 LEU A O 1
ATOM 1532 N N . VAL A 1 192 ? 17.428 10.782 1.346 1.00 93.25 192 VAL A N 1
ATOM 1533 C CA . VAL A 1 192 ? 16.835 11.436 2.528 1.00 93.25 192 VAL A CA 1
ATOM 1534 C C . VAL A 1 192 ? 16.828 10.499 3.736 1.00 93.25 192 VAL A C 1
ATOM 1536 O O . VAL A 1 192 ? 17.102 10.935 4.853 1.00 93.25 192 VAL A O 1
ATOM 1539 N N . LEU A 1 193 ? 16.546 9.211 3.530 1.00 91.44 193 LEU A N 1
ATOM 1540 C CA . LEU A 1 193 ? 16.575 8.220 4.603 1.00 91.44 193 LEU A CA 1
ATOM 1541 C C . LEU A 1 193 ? 18.003 7.975 5.113 1.00 91.44 193 LEU A C 1
ATOM 1543 O O . LEU A 1 193 ? 18.211 7.917 6.321 1.00 91.44 193 LEU A O 1
ATOM 1547 N N . GLN A 1 194 ? 18.984 7.907 4.207 1.00 89.81 194 GLN A N 1
ATOM 1548 C CA . GLN A 1 194 ? 20.406 7.822 4.559 1.00 89.81 194 GLN A CA 1
ATOM 1549 C C . GLN A 1 194 ? 20.859 9.055 5.351 1.00 89.81 194 GLN A C 1
ATOM 1551 O O . GLN A 1 194 ? 21.498 8.910 6.387 1.00 89.81 194 GLN A O 1
ATOM 1556 N N . MET A 1 195 ? 20.459 10.259 4.933 1.00 93.12 195 MET A N 1
ATOM 1557 C CA . MET A 1 195 ? 20.764 11.494 5.663 1.00 93.12 195 MET A CA 1
ATOM 1558 C C . MET A 1 195 ? 20.146 11.499 7.066 1.00 93.12 195 MET A C 1
ATOM 1560 O O . MET A 1 195 ? 20.829 11.833 8.027 1.00 93.12 195 MET A O 1
ATOM 1564 N N . LYS A 1 196 ? 18.884 11.072 7.214 1.00 93.25 196 LYS A N 1
ATOM 1565 C CA . LYS A 1 196 ? 18.247 10.934 8.536 1.00 93.25 196 LYS A CA 1
ATOM 1566 C C . LYS A 1 196 ? 18.966 9.924 9.423 1.00 93.25 196 LYS A C 1
ATOM 1568 O O . LYS A 1 196 ? 19.136 10.182 10.607 1.00 93.25 196 LYS A O 1
ATOM 1573 N N . PHE A 1 197 ? 19.393 8.797 8.860 1.00 94.00 197 PHE A N 1
ATOM 1574 C CA . PHE A 1 197 ? 20.133 7.781 9.603 1.00 94.00 197 PHE A CA 1
ATOM 1575 C C . PHE A 1 197 ? 21.487 8.308 10.092 1.00 94.00 197 PHE A C 1
ATOM 1577 O O . PHE A 1 197 ? 21.834 8.095 11.246 1.00 94.00 197 PHE A O 1
ATOM 1584 N N . ILE A 1 198 ? 22.216 9.045 9.249 1.00 91.88 198 ILE A N 1
ATOM 1585 C CA . ILE A 1 198 ? 23.494 9.671 9.620 1.00 91.88 198 ILE A CA 1
ATOM 1586 C C . ILE A 1 198 ? 23.296 10.711 10.730 1.00 91.88 198 ILE A C 1
ATOM 1588 O O . ILE A 1 198 ? 24.053 10.718 11.694 1.00 91.88 198 ILE A O 1
ATOM 1592 N N . VAL A 1 199 ? 22.269 11.562 10.627 1.00 90.19 199 VAL A N 1
ATOM 1593 C CA . VAL A 1 199 ? 21.965 12.567 11.661 1.00 90.19 199 VAL A CA 1
ATOM 1594 C C . VAL A 1 199 ? 21.634 11.900 12.997 1.00 90.19 199 VAL A C 1
ATOM 1596 O O . VAL A 1 199 ? 22.218 12.272 14.008 1.00 90.19 199 VAL A O 1
ATOM 1599 N N . LEU A 1 200 ? 20.780 10.872 12.993 1.00 86.81 200 LEU A N 1
ATOM 1600 C CA . LEU A 1 200 ? 20.449 10.110 14.203 1.00 86.81 200 LEU A CA 1
ATOM 1601 C C . LEU A 1 200 ? 21.668 9.382 14.784 1.00 86.81 200 LEU A C 1
ATOM 1603 O O . LEU A 1 200 ? 21.827 9.329 15.998 1.00 86.81 200 LEU A O 1
ATOM 1607 N N . ALA A 1 201 ? 22.537 8.827 13.935 1.00 85.88 201 ALA A N 1
ATOM 1608 C CA . ALA A 1 201 ? 23.762 8.173 14.384 1.00 85.88 201 ALA A CA 1
ATOM 1609 C C . ALA A 1 201 ? 24.714 9.161 15.075 1.00 85.88 201 ALA A C 1
ATOM 1611 O O . ALA A 1 201 ? 25.289 8.817 16.101 1.00 85.88 201 ALA A O 1
ATOM 1612 N N . ASN A 1 202 ? 24.839 10.386 14.559 1.00 81.56 202 ASN A N 1
ATOM 1613 C CA . ASN A 1 202 ? 25.655 11.426 15.186 1.00 81.56 202 ASN A CA 1
ATOM 1614 C C . ASN A 1 202 ? 25.053 11.900 16.519 1.00 81.56 202 ASN A C 1
ATOM 1616 O O . ASN A 1 202 ? 25.773 12.023 17.498 1.00 81.56 202 ASN A O 1
ATOM 1620 N N . GLU A 1 203 ? 23.731 12.076 16.591 1.00 85.88 203 GLU A N 1
ATOM 1621 C CA . GLU A 1 203 ? 23.028 12.506 17.812 1.00 85.88 203 GLU A CA 1
ATOM 1622 C C . GLU A 1 203 ? 23.131 11.476 18.956 1.00 85.88 203 GLU A C 1
ATOM 1624 O O . GLU A 1 203 ? 23.177 11.841 20.129 1.00 85.88 203 GLU A O 1
ATOM 1629 N N . ILE A 1 204 ? 23.228 10.186 18.612 1.00 78.44 204 ILE A N 1
ATOM 1630 C CA . ILE A 1 204 ? 23.494 9.092 19.560 1.00 78.44 204 ILE A CA 1
ATOM 1631 C C . ILE A 1 204 ? 24.964 9.061 20.004 1.00 78.44 204 ILE A C 1
ATOM 1633 O O . ILE A 1 204 ? 25.237 8.672 21.132 1.00 78.44 204 ILE A O 1
ATOM 1637 N N . ILE A 1 205 ? 25.909 9.428 19.134 1.00 76.75 205 ILE A N 1
ATOM 1638 C CA . ILE A 1 205 ? 27.346 9.469 19.466 1.00 76.75 205 ILE A CA 1
ATOM 1639 C C . ILE A 1 205 ? 27.678 10.679 20.354 1.00 76.75 205 ILE A C 1
ATOM 1641 O O . ILE A 1 205 ? 28.586 10.592 21.178 1.00 76.75 205 ILE A O 1
ATOM 1645 N N . ASP A 1 206 ? 26.942 11.781 20.196 1.00 69.56 206 ASP A N 1
ATOM 1646 C CA . ASP A 1 206 ? 27.115 13.013 20.973 1.00 69.56 206 ASP A CA 1
ATOM 1647 C C . ASP A 1 206 ? 26.369 13.005 22.336 1.00 69.56 206 ASP A C 1
ATOM 1649 O O . ASP A 1 206 ? 26.550 13.941 23.120 1.00 69.56 206 ASP A O 1
ATOM 1653 N N . SER A 1 207 ? 25.554 11.976 22.635 1.00 65.56 207 SER A N 1
ATOM 1654 C CA . SER A 1 207 ? 24.870 11.752 23.935 1.00 65.56 207 SER A CA 1
ATOM 1655 C C . SER A 1 207 ? 25.625 10.786 24.845 1.00 65.56 207 SER A C 1
ATOM 1657 O O . SER A 1 207 ? 25.639 11.039 26.072 1.00 65.56 207 SER A O 1
#